Protein AF-X1FFZ0-F1 (afdb_monomer_lite)

Radius of gyration: 22.12 Å; chains: 1; bounding box: 53×35×66 Å

InterPro domains:
  IPR006070 Threonylcarbamoyl-AMP synthase-like domain [PF01300] (164-223)
  IPR011125 Zinc finger, HypF-type [PF07503] (52-85)
  IPR011125 Zinc finger, HypF-type [PF07503] (110-140)
  IPR017945 DHBP synthase RibB-like alpha/beta domain superfamily [SSF55821] (125-225)
  IPR051060 Carbamoyltransferase HypF-like [PTHR42959] (3-226)

Organism: NCBI:txid412755

pLDDT: mean 90.8, std 8.49, range [51.53, 98.06]

Sequence (227 aa):
MGEIEKTKPKIAFIESIKVIKAESDKIYSGLTIGKSEEGRGISLTLPPDIAICENCIRDMRNSDLRKYYNYPFIACAVCGPRFTTVKELPYDRERSTMVKFPFCKNAKPESCMAEYSDFQNRRFHAQTFACSVCGPNYQLYDKGKNSIKTDSIDEILKITTKRIKQGEVAAIKGIGGVHLVCLANDDKTVLKLRRRKGKRKYKPFALMVPNLEIIENYFNISERETE

Structure (mmCIF, N/CA/C/O backbone):
data_AF-X1FFZ0-F1
#
_entry.id   AF-X1FFZ0-F1
#
loop_
_atom_site.group_PDB
_atom_site.id
_atom_site.type_symbol
_atom_site.label_atom_id
_atom_site.label_alt_id
_atom_site.label_comp_id
_atom_site.label_asym_id
_atom_site.label_entity_id
_atom_site.label_seq_id
_atom_site.pdbx_PDB_ins_code
_atom_site.Cartn_x
_atom_site.Cartn_y
_atom_site.Cartn_z
_atom_site.occupancy
_atom_site.B_iso_or_equiv
_atom_site.auth_seq_id
_atom_site.auth_comp_id
_atom_site.auth_asym_id
_atom_site.auth_atom_id
_atom_site.pdbx_PDB_model_num
ATOM 1 N N . MET A 1 1 ? 1.449 -12.471 -32.767 1.00 56.47 1 MET A N 1
ATOM 2 C CA . MET A 1 1 ? 0.258 -11.957 -32.049 1.00 56.47 1 MET A CA 1
ATOM 3 C C . MET A 1 1 ? -0.093 -12.810 -30.840 1.00 56.47 1 MET A C 1
ATOM 5 O O . MET A 1 1 ? -0.142 -12.258 -29.752 1.00 56.47 1 MET A O 1
ATOM 9 N N . GLY A 1 2 ? -0.238 -14.134 -30.988 1.00 72.62 2 GLY A N 1
ATOM 10 C CA . GLY A 1 2 ? -0.713 -14.992 -29.893 1.00 72.62 2 GLY A CA 1
ATOM 11 C C . GLY A 1 2 ? 0.141 -15.028 -28.619 1.00 72.62 2 GLY A C 1
ATOM 12 O O . GLY A 1 2 ? -0.395 -15.338 -27.566 1.00 72.62 2 GLY A O 1
ATOM 13 N N . GLU A 1 3 ? 1.439 -14.716 -28.669 1.00 79.19 3 GLU A N 1
ATOM 14 C CA . GLU A 1 3 ? 2.281 -14.748 -27.465 1.00 79.19 3 GLU A CA 1
ATOM 15 C C . GLU A 1 3 ? 2.088 -13.516 -26.572 1.00 79.19 3 GLU A C 1
ATOM 17 O O . GLU A 1 3 ? 1.900 -13.684 -25.376 1.00 79.19 3 GLU A O 1
ATOM 22 N N . ILE A 1 4 ? 2.018 -12.301 -27.135 1.00 84.25 4 ILE A N 1
ATOM 23 C CA . ILE A 1 4 ? 1.808 -11.058 -26.364 1.00 84.25 4 ILE A CA 1
ATOM 24 C C . ILE A 1 4 ? 0.468 -11.100 -25.622 1.00 84.25 4 ILE A C 1
ATOM 26 O O . ILE A 1 4 ? 0.395 -10.737 -24.453 1.00 84.25 4 ILE A O 1
ATOM 30 N N . GLU A 1 5 ? -0.593 -11.583 -26.268 1.00 80.50 5 GLU A N 1
ATOM 31 C CA . GLU A 1 5 ? -1.903 -11.712 -25.621 1.00 80.50 5 GLU A CA 1
ATOM 32 C C . GLU A 1 5 ? -1.897 -12.733 -24.476 1.00 80.50 5 GLU A C 1
ATOM 34 O O . GLU A 1 5 ? -2.584 -12.529 -23.474 1.00 80.50 5 GLU A O 1
ATOM 39 N N . LYS A 1 6 ? -1.090 -13.796 -24.594 1.00 82.19 6 LYS A N 1
ATOM 40 C CA . LYS A 1 6 ? -0.953 -14.845 -23.573 1.00 82.19 6 LYS A CA 1
ATOM 41 C C . LYS A 1 6 ? -0.030 -14.448 -22.421 1.00 82.19 6 LYS A C 1
ATOM 43 O O . LYS A 1 6 ? -0.256 -14.888 -21.298 1.00 82.19 6 LYS A O 1
ATOM 48 N N . THR A 1 7 ? 1.007 -13.652 -22.685 1.00 85.81 7 THR A N 1
ATOM 49 C CA . THR A 1 7 ? 2.062 -13.325 -21.710 1.00 85.81 7 THR A CA 1
ATOM 50 C C . THR A 1 7 ? 1.960 -11.915 -21.138 1.00 85.81 7 THR A C 1
ATOM 52 O O . THR A 1 7 ? 2.718 -11.579 -20.224 1.00 85.81 7 THR A O 1
ATOM 55 N N . LYS A 1 8 ? 1.022 -11.082 -21.618 1.00 85.31 8 LYS A N 1
ATOM 56 C CA . LYS A 1 8 ? 0.819 -9.733 -21.076 1.00 85.31 8 LYS A CA 1
ATOM 57 C C . LYS A 1 8 ? 0.575 -9.768 -19.564 1.00 85.31 8 LYS A C 1
ATOM 59 O O . LYS A 1 8 ? -0.073 -10.691 -19.057 1.00 85.31 8 LYS A O 1
ATOM 64 N N . PRO A 1 9 ? 0.999 -8.725 -18.827 1.00 83.31 9 PRO A N 1
ATOM 65 C CA . PRO A 1 9 ? 0.593 -8.567 -17.440 1.00 83.31 9 PRO A CA 1
ATOM 66 C C . PRO A 1 9 ? -0.932 -8.653 -17.318 1.00 83.31 9 PRO A C 1
ATOM 68 O O . PRO A 1 9 ? -1.655 -8.069 -18.125 1.00 83.31 9 PRO A O 1
ATOM 71 N N . LYS A 1 10 ? -1.435 -9.334 -16.281 1.00 83.19 10 LYS A N 1
ATOM 72 C CA . LYS A 1 10 ? -2.888 -9.483 -16.055 1.00 83.19 10 LYS A CA 1
ATOM 73 C C . LYS A 1 10 ? -3.628 -8.142 -16.043 1.00 83.19 10 LYS A C 1
ATOM 75 O O . LYS A 1 10 ? -4.758 -8.055 -16.501 1.00 83.19 10 LYS A O 1
ATOM 80 N N . ILE A 1 11 ? -2.954 -7.103 -15.559 1.00 83.12 11 ILE A N 1
ATOM 81 C CA . ILE A 1 11 ? -3.482 -5.743 -15.422 1.00 83.12 11 ILE A CA 1
ATOM 82 C C . ILE A 1 11 ? -3.400 -4.915 -16.714 1.00 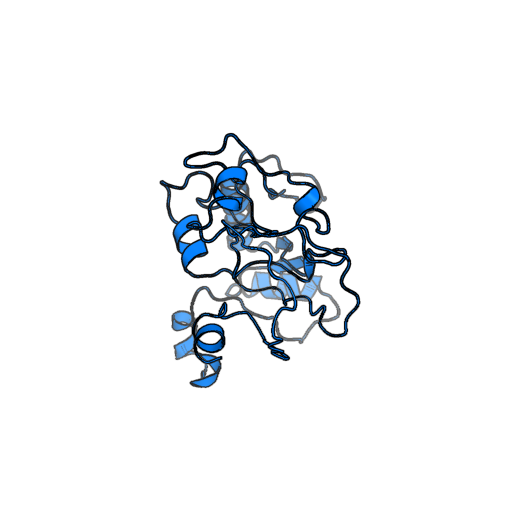83.12 11 ILE A C 1
ATOM 84 O O . ILE A 1 11 ? -3.869 -3.782 -16.738 1.00 83.12 11 ILE A O 1
ATOM 88 N N . ALA A 1 12 ? -2.762 -5.436 -17.766 1.00 84.69 12 ALA A N 1
ATOM 89 C CA . ALA A 1 12 ? -2.594 -4.723 -19.023 1.00 84.69 12 ALA A CA 1
ATOM 90 C C . ALA A 1 12 ? -3.850 -4.850 -19.890 1.00 84.69 12 ALA A C 1
ATOM 92 O O . ALA A 1 12 ? -4.330 -5.957 -20.164 1.00 84.69 12 ALA A O 1
ATOM 93 N N . PHE A 1 13 ? -4.327 -3.712 -20.382 1.00 83.81 13 PHE A N 1
ATOM 94 C CA . PHE A 1 13 ? -5.329 -3.625 -21.434 1.00 83.81 13 PHE A CA 1
ATOM 95 C C . PHE A 1 13 ? -4.638 -3.154 -22.714 1.00 83.81 13 PHE A C 1
ATOM 97 O O . PHE A 1 13 ? -3.994 -2.107 -22.715 1.00 83.81 13 PHE A O 1
ATOM 104 N N . ILE A 1 14 ? -4.716 -3.956 -23.774 1.00 84.50 14 ILE A N 1
ATOM 105 C CA . ILE A 1 14 ? -4.105 -3.634 -25.064 1.00 84.50 14 ILE A CA 1
ATOM 106 C C . ILE A 1 14 ? -5.213 -3.094 -25.962 1.00 84.50 14 ILE A C 1
ATOM 108 O O . ILE A 1 14 ? -6.097 -3.847 -26.355 1.00 84.50 14 ILE A O 1
ATOM 112 N N . GLU A 1 15 ? -5.166 -1.798 -26.268 1.00 83.69 15 GLU A N 1
ATOM 113 C CA . GLU A 1 15 ? -6.150 -1.150 -27.143 1.00 83.69 15 GLU A CA 1
ATOM 114 C C . GLU A 1 15 ? -5.908 -1.492 -28.620 1.00 83.69 15 GLU A C 1
ATOM 116 O O . GLU A 1 15 ? -6.839 -1.804 -29.357 1.00 83.69 15 GLU A O 1
ATOM 121 N N . SER A 1 16 ? -4.648 -1.462 -29.062 1.00 84.88 16 SER A N 1
ATOM 122 C CA . SER A 1 16 ? -4.274 -1.815 -30.432 1.00 84.88 16 SER A CA 1
ATOM 123 C C . SER A 1 16 ? -2.847 -2.358 -30.510 1.00 84.88 16 SER A C 1
ATOM 125 O O . SER A 1 16 ? -1.994 -2.047 -29.679 1.00 84.88 16 SER A O 1
ATOM 127 N N . ILE A 1 17 ? -2.584 -3.180 -31.529 1.00 85.75 17 ILE A N 1
ATOM 128 C CA . ILE A 1 17 ? -1.245 -3.668 -31.873 1.00 85.75 17 ILE A CA 1
ATOM 129 C C . ILE A 1 17 ? -1.004 -3.350 -33.345 1.00 85.75 17 ILE A C 1
ATOM 131 O O . ILE A 1 17 ? -1.738 -3.819 -34.213 1.00 85.75 17 ILE A O 1
ATOM 135 N N . LYS A 1 18 ? 0.050 -2.582 -33.632 1.00 86.94 18 LYS A N 1
ATOM 136 C CA . LYS A 1 18 ? 0.513 -2.316 -34.997 1.00 86.94 18 LYS A CA 1
ATOM 137 C C . LYS A 1 18 ? 1.900 -2.919 -35.182 1.00 86.94 18 LYS A C 1
ATOM 139 O O . LYS A 1 18 ? 2.834 -2.543 -34.482 1.00 86.94 18 LYS A O 1
ATOM 144 N N . VAL A 1 19 ? 2.035 -3.837 -36.135 1.00 88.81 19 VAL A N 1
ATOM 145 C CA . VAL A 1 19 ? 3.324 -4.429 -36.515 1.00 88.81 19 VAL A CA 1
ATOM 146 C C . VAL A 1 19 ? 3.777 -3.780 -37.816 1.00 88.81 19 VAL A C 1
ATOM 148 O O . VAL A 1 19 ? 3.054 -3.817 -38.809 1.00 88.81 19 VAL A O 1
ATOM 151 N N . ILE A 1 20 ? 4.959 -3.168 -37.802 1.00 89.31 20 ILE A N 1
ATOM 152 C CA . ILE A 1 20 ? 5.585 -2.561 -38.980 1.00 89.31 20 ILE A CA 1
ATOM 153 C C . ILE A 1 20 ? 6.914 -3.253 -39.259 1.00 89.31 20 ILE A C 1
ATOM 155 O O . ILE A 1 20 ? 7.627 -3.642 -38.333 1.00 89.31 20 ILE A O 1
ATOM 159 N N . LYS A 1 21 ? 7.253 -3.411 -40.539 1.00 88.75 21 LYS A N 1
ATOM 160 C CA . LYS A 1 21 ? 8.583 -3.871 -40.935 1.00 88.75 21 LYS A CA 1
ATOM 161 C C . LYS A 1 21 ? 9.561 -2.719 -40.706 1.00 88.75 21 LYS A C 1
ATOM 163 O O . LYS A 1 21 ? 9.323 -1.620 -41.195 1.00 88.75 21 LYS A O 1
ATOM 168 N N . ALA A 1 22 ? 10.619 -2.959 -39.940 1.00 86.38 22 ALA A N 1
ATOM 169 C CA . ALA A 1 22 ? 11.643 -1.948 -39.714 1.00 86.38 22 ALA A CA 1
ATOM 170 C C . ALA A 1 22 ? 12.434 -1.700 -41.009 1.00 86.38 22 ALA A C 1
ATOM 172 O O . ALA A 1 22 ? 12.904 -2.647 -41.638 1.00 86.38 22 ALA A O 1
ATOM 173 N N . GLU A 1 23 ? 12.596 -0.433 -41.387 1.00 84.69 23 GLU A N 1
ATOM 174 C CA . GLU A 1 23 ? 13.460 0.008 -42.490 1.00 84.69 23 GLU A CA 1
ATOM 175 C C . GLU A 1 23 ? 14.847 0.358 -41.936 1.00 84.69 23 GLU A C 1
ATOM 177 O O . GLU A 1 23 ? 15.257 1.516 -41.884 1.00 84.69 23 GLU A O 1
ATOM 182 N N . SER A 1 24 ? 15.551 -0.637 -41.396 1.00 83.62 24 SER A N 1
ATOM 183 C CA . SER A 1 24 ? 16.898 -0.428 -40.872 1.00 83.62 24 SER A CA 1
ATOM 184 C C . SER A 1 24 ? 17.746 -1.681 -41.003 1.00 83.62 24 SER A C 1
ATOM 186 O O . SER A 1 24 ? 17.344 -2.747 -40.548 1.00 83.62 24 SER A O 1
ATOM 188 N N . ASP A 1 25 ? 18.956 -1.512 -41.533 1.00 84.62 25 ASP A N 1
ATOM 189 C CA . ASP A 1 25 ? 19.988 -2.555 -41.582 1.00 84.62 25 ASP A CA 1
ATOM 190 C C . ASP A 1 25 ? 20.825 -2.612 -40.289 1.00 84.62 25 ASP A C 1
ATOM 192 O O . ASP A 1 25 ? 21.858 -3.280 -40.223 1.00 84.62 25 ASP A O 1
ATOM 196 N N . LYS A 1 26 ? 20.415 -1.884 -39.237 1.00 88.62 26 LYS A N 1
ATOM 197 C CA . LYS A 1 26 ? 21.107 -1.916 -37.946 1.00 88.62 26 LYS A CA 1
ATOM 198 C C . LYS A 1 26 ? 20.950 -3.285 -37.293 1.00 88.62 26 LYS A C 1
ATOM 200 O O . LYS A 1 26 ? 19.847 -3.715 -36.965 1.00 88.62 26 LYS A O 1
ATOM 205 N N . ILE A 1 27 ? 22.086 -3.915 -37.012 1.00 88.69 27 ILE A N 1
ATOM 206 C CA . ILE A 1 27 ? 22.159 -5.125 -36.196 1.00 88.69 27 ILE A CA 1
ATOM 207 C C . ILE A 1 27 ? 22.332 -4.703 -34.737 1.00 88.69 27 ILE A C 1
ATOM 209 O O . ILE A 1 27 ? 23.322 -4.066 -34.373 1.00 88.69 27 ILE A O 1
ATOM 213 N N . TYR A 1 28 ? 21.362 -5.058 -33.899 1.00 88.88 28 TYR A N 1
ATOM 214 C CA . TYR A 1 28 ? 21.417 -4.826 -32.458 1.00 88.88 28 TYR A CA 1
ATOM 215 C C . TYR A 1 28 ? 21.983 -6.061 -31.758 1.00 88.88 28 TYR A C 1
ATOM 217 O O . TYR A 1 28 ? 21.530 -7.177 -31.996 1.00 88.88 28 TYR A O 1
ATOM 225 N N . SER A 1 29 ? 22.961 -5.861 -30.875 1.00 91.44 29 SER A N 1
ATOM 226 C CA . SER A 1 29 ? 23.598 -6.933 -30.098 1.00 91.44 29 SER A CA 1
ATOM 227 C C . SER A 1 29 ? 22.961 -7.164 -28.723 1.00 91.44 29 SER A C 1
ATOM 229 O O . SER A 1 29 ? 23.375 -8.069 -28.002 1.00 91.44 29 SER A O 1
ATOM 231 N N . GLY A 1 30 ? 21.959 -6.365 -28.341 1.00 88.88 30 GLY A N 1
ATOM 232 C CA . GLY A 1 30 ? 21.303 -6.465 -27.040 1.00 88.88 30 GLY A CA 1
ATOM 233 C C . GLY A 1 30 ? 19.969 -5.727 -26.969 1.00 88.88 30 GLY A C 1
ATOM 234 O O . GLY A 1 30 ? 19.617 -4.954 -27.861 1.00 88.88 30 GLY A O 1
ATOM 235 N N . LEU A 1 31 ? 19.240 -5.977 -25.881 1.00 87.94 31 LEU A N 1
ATOM 236 C CA . LEU A 1 31 ? 17.951 -5.367 -25.568 1.00 87.94 31 LEU A CA 1
ATOM 237 C C . LEU A 1 31 ? 18.090 -4.496 -24.317 1.00 87.94 31 LEU A C 1
ATOM 239 O O . LEU A 1 31 ? 18.592 -4.954 -23.292 1.00 87.94 31 LEU A O 1
ATOM 243 N N . THR A 1 32 ? 17.615 -3.256 -24.387 1.00 86.56 32 THR A N 1
ATOM 244 C CA . THR A 1 32 ? 17.566 -2.339 -23.245 1.00 86.56 32 THR A CA 1
ATOM 245 C C . THR A 1 32 ? 16.205 -1.664 -23.166 1.00 86.56 32 THR A C 1
ATOM 247 O O . THR A 1 32 ? 15.536 -1.449 -24.177 1.00 86.56 32 THR A O 1
ATOM 250 N N . ILE A 1 33 ? 15.784 -1.328 -21.946 1.00 84.38 33 ILE A N 1
ATOM 251 C CA . ILE A 1 33 ? 14.605 -0.489 -21.733 1.00 84.38 33 ILE A CA 1
ATOM 252 C C . ILE A 1 33 ? 15.046 0.965 -21.901 1.00 84.38 33 ILE A C 1
ATOM 254 O O . ILE A 1 33 ? 15.883 1.461 -21.146 1.00 84.38 33 ILE A O 1
ATOM 258 N N . GLY A 1 34 ? 14.515 1.624 -22.932 1.00 82.25 34 GLY A N 1
ATOM 259 C CA . GLY A 1 34 ? 14.783 3.031 -23.219 1.00 82.25 34 GLY A CA 1
ATOM 260 C C . GLY A 1 34 ? 14.188 3.973 -22.171 1.00 82.25 34 GLY A C 1
ATOM 261 O O . GLY A 1 34 ? 13.328 3.589 -21.377 1.00 82.25 34 GLY A O 1
ATOM 262 N N . LYS A 1 35 ? 14.641 5.231 -22.177 1.00 82.19 35 LYS A N 1
ATOM 263 C CA . LYS A 1 35 ? 14.004 6.282 -21.376 1.00 82.19 35 LYS A CA 1
ATOM 264 C C . LYS A 1 35 ? 12.609 6.564 -21.918 1.00 82.19 35 LYS A C 1
ATOM 266 O O . LYS A 1 35 ? 12.399 6.550 -23.127 1.00 82.19 35 LYS A O 1
ATOM 271 N N . SER A 1 36 ? 11.684 6.857 -21.014 1.00 81.06 36 SER A N 1
ATOM 272 C CA . SER A 1 36 ? 10.357 7.330 -21.383 1.00 81.06 36 SER A CA 1
ATOM 273 C C . SER A 1 36 ? 10.477 8.641 -22.165 1.00 81.06 36 SER A C 1
ATOM 275 O O . SER A 1 36 ? 11.081 9.600 -21.684 1.00 81.06 36 SER A O 1
ATOM 277 N N . GLU A 1 37 ? 9.901 8.686 -23.361 1.00 76.19 37 GLU A N 1
ATOM 278 C CA . GLU A 1 37 ? 9.769 9.908 -24.155 1.00 76.19 37 GLU A CA 1
ATOM 279 C C . GLU A 1 37 ? 8.402 10.551 -23.891 1.00 76.19 37 GLU A C 1
ATOM 281 O O . GLU A 1 37 ? 7.451 9.878 -23.476 1.00 76.19 37 GLU A O 1
ATOM 286 N N . GLU A 1 38 ? 8.282 11.861 -24.116 1.00 65.69 38 GLU A N 1
ATOM 287 C CA . GLU A 1 38 ? 6.984 12.538 -24.091 1.00 65.69 38 GLU A CA 1
ATOM 288 C C . GLU A 1 38 ? 6.122 12.019 -25.248 1.00 65.69 38 GLU A C 1
ATOM 290 O O . GLU A 1 38 ? 6.173 12.506 -26.377 1.00 65.69 38 GLU A O 1
ATOM 295 N N . GLY A 1 39 ? 5.341 10.978 -24.972 1.00 57.28 39 GLY A N 1
ATOM 296 C CA . GLY A 1 39 ? 4.416 10.419 -25.943 1.00 57.28 39 GLY A CA 1
ATOM 297 C C . GLY A 1 39 ? 3.338 11.438 -26.309 1.00 57.28 39 GLY A C 1
ATOM 298 O O . GLY A 1 39 ? 2.625 11.939 -25.443 1.00 57.28 39 GLY A O 1
ATOM 299 N N . ARG A 1 40 ? 3.168 11.707 -27.607 1.00 52.47 40 ARG A N 1
ATOM 300 C CA . ARG A 1 40 ? 1.954 12.329 -28.155 1.00 52.47 40 ARG A CA 1
ATOM 301 C C . ARG A 1 40 ? 1.086 11.215 -28.735 1.00 52.47 40 ARG A C 1
ATOM 303 O O . ARG A 1 40 ? 1.469 10.596 -29.722 1.00 52.47 40 ARG A O 1
ATOM 310 N N . GLY A 1 41 ? -0.062 10.930 -28.120 1.00 53.34 41 GLY A N 1
ATOM 311 C CA . GLY A 1 41 ? -0.964 9.879 -28.595 1.00 53.34 41 GLY A CA 1
ATOM 312 C C . GLY A 1 41 ? -2.206 9.677 -27.726 1.00 53.34 41 GLY A C 1
ATOM 313 O O . GLY A 1 41 ? -2.254 10.111 -26.580 1.00 53.34 41 GLY A O 1
ATOM 314 N N . ILE A 1 42 ? -3.204 9.000 -28.299 1.00 51.53 42 ILE A N 1
ATOM 315 C CA . ILE A 1 42 ? -4.552 8.769 -27.740 1.00 51.53 42 ILE A CA 1
ATOM 316 C C . ILE A 1 42 ? -4.529 7.780 -26.545 1.00 51.53 42 ILE A C 1
ATOM 318 O O . ILE A 1 42 ? -5.442 7.772 -25.729 1.00 51.53 42 ILE A O 1
ATOM 322 N N . SER A 1 43 ? -3.444 7.012 -26.377 1.00 52.88 43 SER A N 1
ATOM 323 C CA . SER A 1 43 ? -3.344 5.867 -25.454 1.00 52.88 43 SER A CA 1
ATOM 324 C C . SER A 1 43 ? -2.396 6.108 -24.262 1.00 52.88 43 SER A C 1
ATOM 326 O O . SER A 1 43 ? -1.557 5.268 -23.928 1.00 52.88 43 SER A O 1
ATOM 328 N N . LEU A 1 44 ? -2.510 7.252 -23.586 1.00 61.06 44 LEU A N 1
ATOM 329 C CA . LEU A 1 44 ? -1.873 7.473 -22.279 1.00 61.06 44 LEU A CA 1
ATOM 330 C C . LEU A 1 44 ? -2.859 7.158 -21.141 1.00 61.06 44 LEU A C 1
ATOM 332 O O . LEU A 1 44 ? -3.182 8.005 -20.308 1.00 61.06 44 LEU A O 1
ATOM 336 N N . THR A 1 45 ? -3.389 5.935 -21.115 1.00 68.44 45 THR A N 1
ATOM 337 C CA . THR A 1 45 ? -4.300 5.518 -20.045 1.00 68.44 45 THR A CA 1
ATOM 338 C C . THR A 1 45 ? -3.504 5.225 -18.780 1.00 68.44 45 THR A C 1
ATOM 340 O O . THR A 1 45 ? -2.693 4.300 -18.728 1.00 68.44 45 THR A O 1
ATOM 343 N N . LEU A 1 46 ? -3.747 6.014 -17.736 1.00 76.12 46 LEU A N 1
ATOM 344 C CA . LEU A 1 46 ? -3.219 5.728 -16.409 1.00 76.12 46 LEU A CA 1
ATOM 345 C C . LEU A 1 46 ? -3.912 4.486 -15.839 1.00 76.12 46 LEU A C 1
ATOM 347 O O . LEU A 1 46 ? -5.144 4.465 -15.782 1.00 76.12 46 LEU A O 1
ATOM 351 N N . PRO A 1 47 ? -3.161 3.466 -15.387 1.00 79.25 47 PRO A N 1
ATOM 352 C CA . PRO A 1 47 ? -3.778 2.310 -14.765 1.00 79.25 47 PRO A CA 1
ATOM 353 C C . PRO A 1 47 ? -4.492 2.722 -13.467 1.00 79.25 47 PRO A C 1
ATOM 355 O O . PRO A 1 47 ? -4.017 3.623 -12.759 1.00 79.25 47 PRO A O 1
ATOM 358 N N . PRO A 1 48 ? -5.615 2.064 -13.127 1.00 90.06 48 PRO A N 1
ATOM 359 C CA . PRO A 1 48 ? -6.297 2.295 -11.860 1.00 90.06 48 PRO A CA 1
ATOM 360 C C . PRO A 1 48 ? -5.409 1.873 -10.683 1.00 90.06 48 PRO A C 1
ATOM 362 O O . PRO A 1 48 ? -4.412 1.169 -10.850 1.00 90.06 48 PRO A O 1
ATOM 365 N N . ASP A 1 49 ? -5.777 2.285 -9.471 1.00 93.94 49 ASP A N 1
ATOM 366 C CA . ASP A 1 49 ? -5.167 1.725 -8.265 1.00 93.94 49 ASP A CA 1
ATOM 367 C C . ASP A 1 49 ? -5.572 0.256 -8.107 1.00 93.94 49 ASP A C 1
ATOM 369 O O . ASP A 1 49 ? -6.741 -0.093 -8.270 1.00 93.94 49 ASP A O 1
ATOM 373 N N . ILE A 1 50 ? -4.610 -0.604 -7.770 1.00 93.88 50 ILE A N 1
ATOM 374 C CA . ILE A 1 50 ? -4.816 -2.056 -7.719 1.00 93.88 50 ILE A CA 1
ATOM 375 C C . ILE A 1 50 ? -4.542 -2.556 -6.304 1.00 93.88 50 ILE A C 1
ATOM 377 O O . ILE A 1 50 ? -3.538 -2.187 -5.687 1.00 93.88 50 ILE A O 1
ATOM 381 N N . ALA A 1 51 ? -5.425 -3.417 -5.794 1.00 94.50 51 ALA A N 1
ATOM 382 C CA . ALA A 1 51 ? -5.243 -4.076 -4.505 1.00 94.50 51 ALA A CA 1
ATOM 383 C C . ALA A 1 51 ? -3.926 -4.870 -4.454 1.00 94.50 51 ALA A C 1
ATOM 385 O O . ALA A 1 51 ? -3.374 -5.263 -5.481 1.00 94.50 51 ALA A O 1
ATOM 386 N N . ILE A 1 52 ? -3.404 -5.085 -3.246 1.00 96.12 52 ILE A N 1
ATOM 387 C CA . ILE A 1 52 ? -2.179 -5.861 -3.023 1.00 96.12 52 ILE A CA 1
ATOM 388 C C . ILE A 1 52 ? 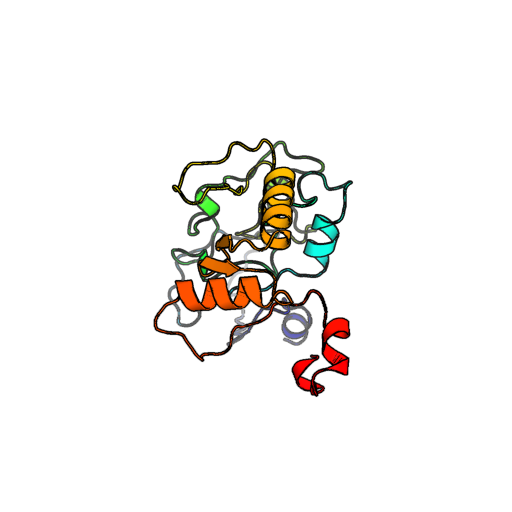-2.323 -7.282 -3.594 1.00 96.12 52 ILE A C 1
ATOM 390 O O . ILE A 1 52 ? -3.348 -7.927 -3.407 1.00 96.12 52 ILE A O 1
ATOM 394 N N . CYS A 1 53 ? -1.297 -7.775 -4.294 1.00 96.00 53 CYS A N 1
ATOM 395 C CA . CYS A 1 53 ? -1.298 -9.142 -4.813 1.00 96.00 53 CYS A CA 1
ATOM 396 C C . CYS A 1 53 ? -0.794 -10.150 -3.770 1.00 96.00 53 CYS A C 1
ATOM 398 O O . CYS A 1 53 ? -0.018 -9.802 -2.876 1.00 96.00 53 CYS A O 1
ATOM 400 N N . GLU A 1 54 ? -1.139 -11.425 -3.953 1.00 95.88 54 GLU A N 1
ATOM 401 C CA . GLU A 1 54 ? -0.736 -12.518 -3.055 1.00 95.88 54 GLU A CA 1
ATOM 402 C C . GLU A 1 54 ? 0.775 -12.608 -2.820 1.00 95.88 54 GLU A C 1
ATOM 404 O O . GLU A 1 54 ? 1.230 -12.855 -1.706 1.00 95.88 54 GLU A O 1
ATOM 409 N N . ASN A 1 55 ? 1.588 -12.343 -3.844 1.00 97.19 55 ASN A N 1
ATOM 410 C CA . ASN A 1 55 ? 3.044 -12.359 -3.693 1.00 97.19 55 ASN A CA 1
ATOM 411 C C . ASN A 1 55 ? 3.539 -11.254 -2.748 1.00 97.19 55 ASN A C 1
ATOM 413 O O . ASN A 1 55 ? 4.432 -11.494 -1.940 1.00 97.19 55 ASN A O 1
ATOM 417 N N . CYS A 1 56 ? 2.944 -10.061 -2.803 1.00 97.62 56 CYS A N 1
ATOM 418 C CA . CYS A 1 56 ? 3.267 -8.999 -1.856 1.00 97.62 56 CYS A CA 1
ATOM 419 C C . CYS A 1 56 ? 2.725 -9.302 -0.452 1.00 97.62 56 CYS A C 1
ATOM 421 O O . CYS A 1 56 ? 3.401 -8.991 0.523 1.00 97.62 56 CYS A O 1
ATOM 423 N N . ILE A 1 57 ? 1.564 -9.953 -0.320 1.00 97.19 57 ILE A N 1
ATOM 424 C CA . ILE A 1 57 ? 1.079 -10.419 0.990 1.00 97.19 57 ILE A CA 1
ATOM 425 C C . ILE A 1 57 ? 2.068 -11.424 1.600 1.00 97.19 57 ILE A C 1
ATOM 427 O O . ILE A 1 57 ? 2.415 -11.297 2.775 1.00 97.19 57 ILE A O 1
ATOM 431 N N . ARG A 1 58 ? 2.563 -12.388 0.810 1.00 97.88 58 ARG A N 1
ATOM 432 C CA . ARG A 1 58 ? 3.577 -13.363 1.249 1.00 97.88 58 ARG A CA 1
ATOM 433 C C . ARG A 1 58 ? 4.851 -12.677 1.726 1.00 97.88 58 ARG A C 1
ATOM 435 O O . ARG A 1 58 ? 5.325 -12.992 2.810 1.00 97.88 58 ARG A O 1
ATOM 442 N N . ASP A 1 59 ? 5.360 -11.703 0.974 1.00 97.00 59 ASP A N 1
ATOM 443 C CA . ASP A 1 59 ? 6.541 -10.942 1.392 1.00 97.00 59 ASP A CA 1
ATOM 444 C C . ASP A 1 59 ? 6.320 -10.185 2.697 1.00 97.00 59 ASP A C 1
ATOM 446 O O . ASP A 1 59 ? 7.178 -10.185 3.573 1.00 97.00 59 ASP A O 1
ATOM 450 N N . MET A 1 60 ? 5.160 -9.538 2.825 1.00 96.25 60 MET A N 1
ATOM 451 C CA . MET A 1 60 ? 4.802 -8.770 4.012 1.00 96.25 60 MET A CA 1
ATOM 452 C C . MET A 1 60 ? 4.700 -9.659 5.254 1.00 96.25 60 MET A C 1
ATOM 454 O O . MET A 1 60 ? 4.924 -9.185 6.363 1.00 96.25 60 MET A O 1
ATOM 458 N N . ARG A 1 61 ? 4.393 -10.948 5.078 1.00 96.31 61 ARG A N 1
ATOM 459 C CA . ARG A 1 61 ? 4.316 -11.949 6.150 1.00 96.31 61 ARG A CA 1
ATOM 460 C C . ARG A 1 61 ? 5.614 -12.738 6.353 1.00 96.31 61 ARG A C 1
ATOM 462 O O . ARG A 1 61 ? 5.676 -13.535 7.281 1.00 96.31 61 ARG A O 1
ATOM 469 N N . ASN A 1 62 ? 6.639 -12.526 5.528 1.00 96.50 62 ASN A N 1
ATOM 470 C CA . ASN A 1 62 ? 7.902 -13.250 5.624 1.00 96.50 62 ASN A CA 1
ATOM 471 C C . ASN A 1 62 ? 8.924 -12.474 6.471 1.00 96.50 62 ASN A C 1
ATOM 473 O O . ASN A 1 62 ? 9.447 -11.447 6.035 1.00 96.50 62 ASN A O 1
ATOM 477 N N . SER A 1 63 ? 9.238 -12.984 7.665 1.00 94.81 63 SER A N 1
ATOM 478 C CA . SER A 1 63 ? 10.205 -12.377 8.590 1.00 94.81 63 SER A CA 1
ATOM 479 C C . SER A 1 63 ? 11.635 -12.322 8.050 1.00 94.81 63 SER A C 1
ATOM 481 O O . SER A 1 63 ? 12.391 -11.428 8.436 1.00 94.81 63 SER A O 1
ATOM 483 N N . ASP A 1 64 ? 11.997 -13.217 7.128 1.00 94.88 64 ASP A N 1
ATOM 484 C CA . ASP A 1 64 ? 13.330 -13.248 6.515 1.00 94.88 64 ASP A CA 1
ATOM 485 C C . ASP A 1 64 ? 13.523 -12.063 5.556 1.00 94.88 64 ASP A C 1
ATOM 487 O O . ASP A 1 64 ? 14.626 -11.540 5.379 1.00 94.88 64 ASP A O 1
ATOM 491 N N . LEU A 1 65 ? 12.424 -11.549 4.996 1.00 95.06 65 LEU A N 1
ATOM 492 C CA . LEU A 1 65 ? 12.401 -10.335 4.186 1.00 95.06 65 LEU A CA 1
ATOM 493 C C . LEU A 1 65 ? 12.210 -9.099 5.070 1.00 95.06 65 LEU A C 1
ATOM 495 O O . LEU A 1 65 ? 11.254 -8.343 4.911 1.00 95.06 65 LEU A O 1
ATOM 499 N N . ARG A 1 66 ? 13.153 -8.849 5.986 1.00 93.06 66 ARG A N 1
ATOM 500 C CA . ARG A 1 66 ? 13.063 -7.805 7.029 1.00 93.06 66 ARG A CA 1
ATOM 501 C C . ARG A 1 66 ? 12.604 -6.423 6.538 1.00 93.06 66 ARG A C 1
ATOM 503 O O . ARG A 1 66 ? 11.887 -5.730 7.255 1.00 93.06 66 ARG A O 1
ATOM 510 N N . LYS A 1 67 ? 13.011 -5.993 5.337 1.00 95.12 67 LYS A N 1
ATOM 511 C CA . LYS A 1 67 ? 12.612 -4.685 4.776 1.00 95.12 67 LYS A CA 1
ATOM 512 C C . LYS A 1 67 ? 11.147 -4.623 4.303 1.00 95.12 67 LYS A C 1
ATOM 514 O O . LYS A 1 67 ? 10.608 -3.530 4.135 1.00 95.12 67 LYS A O 1
ATOM 519 N N . TYR A 1 68 ? 10.531 -5.777 4.054 1.00 96.44 68 TYR A N 1
ATOM 520 C CA . TYR A 1 68 ? 9.144 -5.932 3.606 1.00 96.44 68 TYR A CA 1
ATOM 521 C C . TYR A 1 68 ? 8.220 -6.478 4.694 1.00 96.44 68 TYR A C 1
ATOM 523 O O . TYR A 1 68 ? 7.021 -6.215 4.636 1.00 96.44 68 TYR A O 1
ATOM 531 N N . TYR A 1 69 ? 8.762 -7.175 5.692 1.00 95.25 69 TYR A N 1
ATOM 532 C CA . TYR A 1 69 ? 7.998 -7.722 6.805 1.00 95.25 69 TYR A CA 1
ATOM 533 C C . TYR A 1 69 ? 7.182 -6.636 7.523 1.00 95.25 69 TYR A C 1
ATOM 535 O O . TYR A 1 69 ? 7.730 -5.622 7.963 1.00 95.25 69 TYR A O 1
ATOM 543 N N . ASN A 1 70 ? 5.863 -6.833 7.602 1.00 93.56 70 ASN A N 1
ATOM 544 C CA . ASN A 1 70 ? 4.870 -5.884 8.116 1.00 93.56 70 ASN A CA 1
ATOM 545 C C . ASN A 1 70 ? 4.942 -4.472 7.499 1.00 93.56 70 ASN A C 1
ATOM 547 O O . ASN A 1 70 ? 4.477 -3.504 8.106 1.00 93.56 70 ASN A O 1
ATOM 551 N N . TYR A 1 71 ? 5.508 -4.329 6.295 1.00 95.56 71 TYR A N 1
ATOM 552 C CA . TYR A 1 71 ? 5.612 -3.040 5.622 1.00 95.56 71 TYR A CA 1
ATOM 553 C C . TYR A 1 71 ? 4.311 -2.696 4.866 1.00 95.56 71 TYR A C 1
ATOM 555 O O . TYR A 1 71 ? 3.990 -3.342 3.869 1.00 95.56 71 TYR A O 1
ATOM 563 N N . PRO A 1 72 ? 3.568 -1.651 5.278 1.00 94.81 72 PRO A N 1
ATOM 564 C CA . PRO A 1 72 ? 2.195 -1.413 4.825 1.00 94.81 72 PRO A CA 1
ATOM 565 C C . PRO A 1 72 ? 2.095 -0.792 3.427 1.00 94.81 72 PRO A C 1
ATOM 567 O O . PRO A 1 72 ? 1.020 -0.780 2.836 1.00 94.81 72 PRO A O 1
ATOM 570 N N . PHE A 1 73 ? 3.201 -0.279 2.884 1.00 96.00 73 PHE A N 1
ATOM 571 C CA . PHE A 1 73 ? 3.253 0.324 1.547 1.00 96.00 73 PHE A CA 1
ATOM 572 C C . PHE A 1 73 ? 3.933 -0.597 0.526 1.00 96.00 73 PHE A C 1
ATOM 574 O O . PHE A 1 73 ? 4.513 -0.136 -0.459 1.00 96.00 73 PHE A O 1
ATOM 581 N N . ILE A 1 74 ? 3.920 -1.907 0.781 1.00 96.56 74 ILE A N 1
ATOM 582 C CA . ILE A 1 74 ? 4.482 -2.885 -0.141 1.00 96.56 74 ILE A CA 1
ATOM 583 C C . ILE A 1 74 ? 3.696 -2.909 -1.460 1.00 96.56 74 ILE A C 1
ATOM 585 O O . ILE A 1 74 ? 2.467 -2.892 -1.488 1.00 96.56 74 ILE A O 1
ATOM 589 N N . ALA A 1 75 ? 4.426 -2.959 -2.570 1.00 96.75 75 ALA A N 1
ATOM 590 C CA . ALA A 1 75 ? 3.869 -3.075 -3.911 1.00 96.75 75 ALA A CA 1
ATOM 591 C C . ALA A 1 75 ? 4.863 -3.783 -4.846 1.00 96.75 75 ALA A C 1
ATOM 593 O O . ALA A 1 75 ? 6.024 -4.024 -4.488 1.00 96.75 75 ALA A O 1
ATOM 594 N N . CYS A 1 76 ? 4.403 -4.105 -6.053 1.00 95.94 76 CYS A N 1
ATOM 595 C CA . CYS A 1 76 ? 5.218 -4.610 -7.159 1.00 95.94 76 CYS A CA 1
ATOM 596 C C . CYS A 1 76 ? 4.698 -4.057 -8.497 1.00 95.94 76 CYS A C 1
ATOM 598 O O . CYS A 1 76 ? 3.787 -3.224 -8.518 1.00 95.94 76 CYS A O 1
ATOM 600 N N . ALA A 1 77 ? 5.250 -4.522 -9.622 1.00 92.81 77 ALA A N 1
ATOM 601 C CA . ALA A 1 77 ? 4.866 -4.039 -10.949 1.00 92.81 77 ALA A CA 1
AT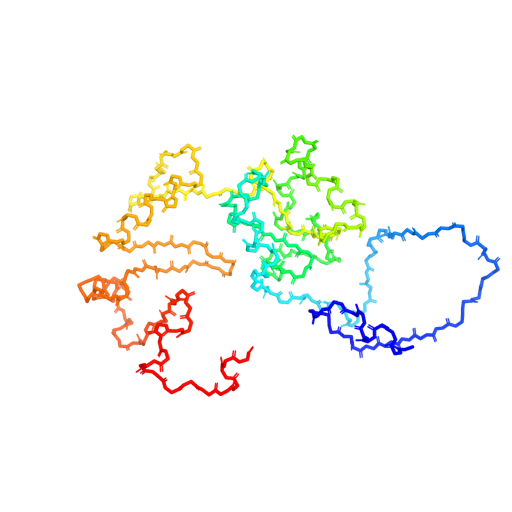OM 602 C C . ALA A 1 77 ? 3.366 -4.229 -11.263 1.00 92.81 77 ALA A C 1
ATOM 604 O O . ALA A 1 77 ? 2.783 -3.406 -11.968 1.00 92.81 77 ALA A O 1
ATOM 605 N N . VAL A 1 78 ? 2.713 -5.241 -10.674 1.00 93.19 78 VAL A N 1
ATOM 606 C CA . VAL A 1 78 ? 1.312 -5.602 -10.970 1.00 93.19 78 VAL A CA 1
ATOM 607 C C . VAL A 1 78 ? 0.286 -5.174 -9.914 1.00 93.19 78 VAL A C 1
ATOM 609 O O . VAL A 1 78 ? -0.895 -5.448 -10.085 1.00 93.19 78 VAL A O 1
ATOM 612 N N . CYS A 1 79 ? 0.697 -4.537 -8.812 1.00 95.12 79 CYS A N 1
ATOM 613 C CA . CYS A 1 79 ? -0.221 -4.142 -7.738 1.00 95.12 79 CYS A CA 1
ATOM 614 C C . CYS A 1 79 ? 0.158 -2.809 -7.083 1.00 95.12 79 CYS A C 1
ATOM 616 O O . CYS A 1 79 ? 1.248 -2.274 -7.306 1.00 95.12 79 CYS A O 1
ATOM 618 N N . GLY A 1 80 ? -0.709 -2.305 -6.209 1.00 94.81 80 GLY A N 1
ATOM 619 C CA . GLY A 1 80 ? -0.495 -1.075 -5.456 1.00 94.81 80 GLY A CA 1
ATOM 620 C C . GLY A 1 80 ? -1.044 0.164 -6.165 1.00 94.81 80 GLY A C 1
ATOM 621 O O . GLY A 1 80 ? -1.654 0.068 -7.235 1.00 94.81 80 GLY A O 1
ATOM 622 N N . PRO A 1 81 ? -0.830 1.347 -5.574 1.00 94.94 81 PRO A N 1
ATOM 623 C CA . PRO A 1 81 ? -1.379 2.582 -6.103 1.00 94.94 81 PRO A CA 1
ATOM 624 C C . PRO A 1 81 ? -0.725 2.954 -7.438 1.00 94.94 81 PRO A C 1
ATOM 626 O O . PRO A 1 81 ? 0.445 2.637 -7.693 1.00 94.94 81 PRO A O 1
ATOM 629 N N . ARG A 1 82 ? -1.512 3.600 -8.292 1.00 92.38 82 ARG A N 1
ATOM 630 C CA . ARG A 1 82 ? -1.152 4.087 -9.623 1.00 92.38 82 ARG A CA 1
ATOM 631 C C . ARG A 1 82 ? -1.760 5.470 -9.784 1.00 92.38 82 ARG A C 1
ATOM 633 O O . ARG A 1 82 ? -1.121 6.432 -9.361 1.00 92.38 82 ARG A O 1
ATOM 640 N N . PHE A 1 83 ? -2.991 5.564 -10.287 1.00 92.25 83 PHE A N 1
ATOM 641 C CA . PHE A 1 83 ? -3.715 6.812 -10.529 1.00 92.25 83 PHE A CA 1
ATOM 642 C C . PHE A 1 83 ? -3.588 7.830 -9.385 1.00 92.25 83 PHE A C 1
ATOM 644 O O . PHE A 1 83 ? -3.233 8.979 -9.621 1.00 92.25 83 PHE A O 1
ATOM 651 N N . THR A 1 84 ? -3.767 7.408 -8.131 1.00 94.38 84 THR A N 1
ATOM 652 C CA . THR A 1 84 ? -3.682 8.309 -6.958 1.00 94.38 84 THR A CA 1
ATOM 653 C C . THR A 1 84 ? -2.276 8.819 -6.627 1.00 94.38 84 THR A C 1
ATOM 655 O O . THR A 1 84 ? -2.120 9.731 -5.813 1.00 94.38 84 THR A O 1
ATOM 658 N N . THR A 1 85 ? -1.239 8.236 -7.225 1.00 93.94 85 THR A N 1
ATOM 659 C CA . THR A 1 85 ? 0.169 8.593 -6.986 1.00 93.94 85 THR A CA 1
ATOM 660 C C . THR A 1 85 ? 0.831 9.296 -8.157 1.00 93.94 85 THR A C 1
ATOM 662 O O . THR A 1 85 ? 1.854 9.948 -7.948 1.00 93.94 85 THR A O 1
ATOM 665 N N . VAL A 1 86 ? 0.285 9.190 -9.365 1.00 92.81 86 VAL A N 1
ATOM 666 C CA . VAL A 1 86 ? 0.850 9.850 -10.544 1.00 92.81 86 VAL A CA 1
ATOM 667 C C . VAL A 1 86 ? 0.493 11.332 -10.533 1.00 92.81 86 VAL A C 1
ATOM 669 O O . VAL A 1 86 ? -0.623 11.708 -10.188 1.00 92.81 86 VAL A O 1
ATOM 672 N N . LYS A 1 87 ? 1.461 12.180 -10.884 1.00 91.75 87 LYS A N 1
ATOM 673 C CA . LYS A 1 87 ? 1.262 13.626 -11.047 1.00 91.75 87 LYS A CA 1
ATOM 674 C C . LYS A 1 87 ? 1.208 14.023 -12.514 1.00 91.75 87 LYS A C 1
ATOM 676 O O . LYS A 1 87 ? 0.448 14.914 -12.867 1.00 91.75 87 LYS A O 1
ATOM 681 N N . GLU A 1 88 ? 2.008 13.363 -13.343 1.00 88.88 88 GLU A N 1
ATOM 682 C CA . GLU A 1 88 ? 2.127 13.637 -14.772 1.00 88.88 88 GLU A CA 1
ATOM 683 C C . GLU A 1 88 ? 2.622 12.388 -15.521 1.00 88.88 88 GLU A C 1
ATOM 685 O O . GLU A 1 88 ? 3.087 11.421 -14.914 1.00 88.88 88 GLU A O 1
ATOM 690 N N . LEU A 1 89 ? 2.481 12.400 -16.843 1.00 87.00 89 LEU A N 1
ATOM 691 C CA . LEU A 1 89 ? 2.886 11.320 -17.742 1.00 87.00 89 LEU A CA 1
ATOM 692 C C . LEU A 1 89 ? 4.155 11.712 -18.520 1.00 87.00 89 LEU A C 1
ATOM 694 O O . LEU A 1 89 ? 4.412 12.908 -18.670 1.00 87.00 89 LEU A O 1
ATOM 698 N N . PRO A 1 90 ? 4.930 10.751 -19.060 1.00 87.06 90 PRO A N 1
ATOM 699 C CA . PRO A 1 90 ? 4.801 9.289 -18.955 1.00 87.06 90 PRO A CA 1
ATOM 700 C C . PRO A 1 90 ? 4.937 8.738 -17.525 1.00 87.06 90 PRO A C 1
ATOM 702 O O . PRO A 1 90 ? 5.501 9.383 -16.645 1.00 87.06 90 PRO A O 1
ATOM 705 N N . TYR A 1 91 ? 4.384 7.542 -17.289 1.00 86.88 91 TYR A N 1
ATOM 706 C CA . TYR A 1 91 ? 4.369 6.907 -15.967 1.00 86.88 91 TYR A CA 1
ATOM 707 C C . TYR A 1 91 ? 5.782 6.535 -15.509 1.00 86.88 91 TYR A C 1
ATOM 709 O O . TYR A 1 91 ? 6.335 5.515 -15.916 1.00 86.88 91 TYR A O 1
ATOM 717 N N . ASP A 1 92 ? 6.330 7.354 -14.618 1.00 89.62 92 ASP A N 1
ATOM 718 C CA . ASP A 1 92 ? 7.658 7.177 -14.048 1.00 89.62 92 ASP A CA 1
ATOM 719 C C . ASP A 1 92 ? 7.674 7.653 -12.587 1.00 89.62 92 ASP A C 1
ATOM 721 O O . ASP A 1 92 ? 6.864 8.491 -12.167 1.00 89.62 92 ASP A O 1
ATOM 725 N N . ARG A 1 93 ? 8.593 7.122 -11.779 1.00 93.44 93 ARG A N 1
ATOM 726 C CA . ARG A 1 93 ? 8.712 7.448 -10.355 1.00 93.44 93 ARG A CA 1
ATOM 727 C C . ARG A 1 93 ? 8.963 8.936 -10.145 1.00 93.44 93 ARG A C 1
ATOM 729 O O . ARG A 1 93 ? 8.379 9.508 -9.219 1.00 93.44 93 ARG A O 1
ATOM 736 N N . GLU A 1 94 ? 9.789 9.555 -10.990 1.00 93.69 94 GLU A N 1
ATOM 737 C CA . GLU A 1 94 ? 10.117 10.990 -10.931 1.00 93.69 94 GLU A CA 1
ATOM 738 C C . GLU A 1 94 ? 8.860 11.877 -11.052 1.00 93.69 94 GLU A C 1
ATOM 740 O O . GLU A 1 94 ? 8.765 12.922 -10.409 1.00 93.69 94 GLU A O 1
ATOM 745 N N . ARG A 1 95 ? 7.839 11.376 -11.759 1.00 93.06 95 ARG A N 1
ATOM 746 C CA . ARG A 1 95 ? 6.555 12.033 -12.055 1.00 93.06 95 ARG A CA 1
ATOM 747 C C . ARG A 1 95 ? 5.423 11.595 -11.129 1.00 93.06 95 ARG A C 1
ATOM 749 O O . ARG A 1 95 ? 4.238 11.742 -11.430 1.00 93.06 95 ARG A O 1
ATOM 756 N N . SER A 1 96 ? 5.772 11.049 -9.967 1.00 94.19 96 SER A N 1
ATOM 757 C CA . SER A 1 96 ? 4.818 10.544 -8.979 1.00 94.19 96 SER A CA 1
ATOM 758 C C . SER A 1 96 ? 5.019 11.182 -7.601 1.00 94.19 96 SER A C 1
ATOM 760 O O . SER A 1 96 ? 5.943 11.961 -7.344 1.00 94.19 96 SER A O 1
ATOM 762 N N . THR A 1 97 ? 4.146 10.863 -6.652 1.00 95.25 97 THR A N 1
ATOM 763 C CA . THR A 1 97 ? 4.338 11.200 -5.235 1.00 95.25 97 THR A CA 1
ATOM 764 C C . THR A 1 97 ? 5.521 10.451 -4.613 1.00 95.25 97 THR A C 1
ATOM 766 O O . THR A 1 97 ? 6.080 10.932 -3.624 1.00 95.25 97 THR A O 1
ATOM 769 N N . MET A 1 98 ? 5.959 9.342 -5.222 1.00 96.69 98 MET A N 1
ATOM 770 C CA . MET A 1 98 ? 7.071 8.514 -4.749 1.00 96.69 98 MET A CA 1
ATOM 771 C C . MET A 1 98 ? 8.453 9.115 -5.025 1.00 96.69 98 MET A C 1
ATOM 773 O O . MET A 1 98 ? 9.435 8.641 -4.457 1.00 96.69 98 MET A O 1
ATOM 777 N N . VAL A 1 99 ? 8.541 10.208 -5.795 1.00 96.81 99 VAL A N 1
ATOM 778 C CA . VAL A 1 99 ? 9.784 10.982 -5.990 1.00 96.81 99 VAL A CA 1
ATOM 779 C C . VAL A 1 99 ? 10.404 11.456 -4.669 1.00 96.81 99 VAL A C 1
ATOM 781 O O . VAL A 1 99 ? 11.617 11.582 -4.553 1.00 96.81 99 VAL A O 1
ATOM 784 N N . LYS A 1 100 ? 9.580 11.657 -3.629 1.00 97.19 100 LYS A N 1
ATOM 785 C CA . LYS A 1 100 ? 10.033 12.061 -2.286 1.00 97.19 100 LYS A CA 1
ATOM 786 C C . LYS A 1 100 ? 10.756 10.946 -1.516 1.00 97.19 100 LYS A C 1
ATOM 788 O O . LYS A 1 100 ? 11.278 11.200 -0.437 1.00 97.19 100 LYS A O 1
ATOM 793 N N . PHE A 1 101 ? 10.760 9.727 -2.051 1.00 97.50 101 PHE A N 1
ATOM 794 C CA . PHE A 1 101 ? 11.271 8.519 -1.414 1.00 97.50 101 PHE A CA 1
ATOM 795 C C . PHE A 1 101 ? 12.297 7.854 -2.344 1.00 97.50 101 PHE A C 1
ATOM 797 O O . PHE A 1 101 ? 11.959 6.891 -3.035 1.00 97.50 101 PHE A O 1
ATOM 804 N N . PRO A 1 102 ? 13.532 8.368 -2.454 1.00 97.31 102 PRO A N 1
ATOM 805 C CA . PRO A 1 102 ? 14.544 7.782 -3.335 1.00 97.31 102 PRO A CA 1
ATOM 806 C C . PRO A 1 102 ? 14.858 6.337 -2.926 1.00 97.31 102 PRO A C 1
ATOM 808 O O . PRO A 1 102 ? 14.868 6.017 -1.740 1.00 97.31 102 PRO A O 1
ATOM 811 N N . PHE A 1 103 ? 15.115 5.447 -3.890 1.00 97.94 103 PHE A N 1
ATOM 812 C CA . PHE A 1 103 ? 15.413 4.046 -3.580 1.00 97.94 103 PHE A CA 1
ATOM 813 C C . PHE A 1 103 ? 16.663 3.910 -2.699 1.00 97.94 103 PHE A C 1
ATOM 815 O O . PHE A 1 103 ? 17.702 4.515 -2.965 1.00 97.94 103 PHE A O 1
ATOM 822 N N . CYS A 1 104 ? 16.585 3.069 -1.664 1.00 97.88 104 CYS A N 1
ATOM 823 C CA . CYS A 1 104 ? 17.759 2.716 -0.869 1.00 97.88 104 CYS A CA 1
ATOM 824 C C . CYS A 1 104 ? 18.757 1.894 -1.694 1.00 97.88 104 CYS A C 1
ATOM 826 O O . CYS A 1 104 ? 18.360 1.076 -2.529 1.00 97.88 104 CYS A O 1
ATOM 828 N N . LYS A 1 105 ? 20.038 2.030 -1.341 1.00 97.25 105 LYS A N 1
ATOM 829 C CA . LYS A 1 105 ? 21.154 1.208 -1.841 1.00 97.25 105 LYS A CA 1
ATOM 830 C C . LYS A 1 105 ? 21.702 0.224 -0.796 1.00 97.25 105 LYS A C 1
ATOM 832 O O . LYS A 1 105 ? 22.592 -0.552 -1.096 1.00 97.25 105 LYS A O 1
ATOM 837 N N . ASN A 1 106 ? 21.189 0.276 0.433 1.00 95.50 106 ASN A N 1
ATOM 838 C CA . ASN A 1 106 ? 21.762 -0.383 1.614 1.00 95.50 106 ASN A CA 1
ATOM 839 C C . ASN A 1 106 ? 20.796 -1.334 2.345 1.00 95.50 106 ASN A C 1
ATOM 841 O O . ASN A 1 106 ? 21.176 -1.926 3.355 1.00 95.50 106 ASN A O 1
ATOM 845 N N . ALA A 1 107 ? 19.540 -1.449 1.900 1.00 94.81 107 ALA A N 1
ATOM 846 C CA . ALA A 1 107 ? 18.592 -2.365 2.528 1.00 94.81 107 ALA A CA 1
ATOM 847 C C . ALA A 1 107 ? 18.991 -3.827 2.282 1.00 94.81 107 ALA A C 1
ATOM 849 O O . ALA A 1 107 ? 19.575 -4.151 1.253 1.00 94.81 107 ALA A O 1
ATOM 850 N N . LYS A 1 108 ? 18.642 -4.700 3.231 1.00 92.88 108 LYS A N 1
ATOM 851 C CA . LYS A 1 108 ? 18.847 -6.153 3.153 1.00 92.88 108 LYS A CA 1
ATOM 852 C C . LYS A 1 108 ? 17.505 -6.884 2.954 1.00 92.88 108 LYS A C 1
ATOM 854 O O . LYS A 1 108 ? 16.483 -6.367 3.422 1.00 92.88 108 LYS A O 1
ATOM 859 N N . PRO A 1 109 ? 17.477 -8.073 2.318 1.00 91.12 109 PRO A N 1
ATOM 860 C CA . PRO A 1 109 ? 18.624 -8.796 1.746 1.00 91.12 109 PRO A CA 1
ATOM 861 C C . PRO A 1 109 ? 19.204 -8.123 0.498 1.00 91.12 109 PRO A C 1
ATOM 863 O O . PRO A 1 109 ? 20.414 -8.132 0.326 1.00 91.12 109 PRO A O 1
ATOM 866 N N . GLU A 1 110 ? 18.357 -7.456 -0.282 1.00 94.88 110 GLU A N 1
ATOM 867 C CA . GLU A 1 110 ? 18.742 -6.713 -1.479 1.00 94.88 110 GLU A CA 1
ATOM 868 C C . GLU A 1 110 ? 18.227 -5.270 -1.398 1.00 94.88 110 GLU A C 1
ATOM 870 O O . GLU A 1 110 ? 17.203 -4.980 -0.766 1.00 94.88 110 GLU A O 1
ATOM 875 N N . SER A 1 111 ? 18.916 -4.337 -2.041 1.00 97.44 111 SER A N 1
ATOM 876 C CA . SER A 1 111 ? 18.497 -2.941 -2.090 1.00 97.44 111 SER A CA 1
ATOM 877 C C . SER A 1 111 ? 17.286 -2.746 -3.015 1.00 97.44 111 SER A C 1
ATOM 879 O O . SER A 1 111 ? 17.099 -3.476 -3.984 1.00 97.44 111 SER A O 1
ATOM 881 N N . CYS A 1 112 ? 16.436 -1.744 -2.756 1.00 98.06 112 CYS A N 1
ATOM 882 C CA . CYS A 1 112 ? 15.354 -1.423 -3.698 1.00 98.06 112 CYS A CA 1
ATOM 883 C C . CYS A 1 112 ? 15.888 -1.016 -5.080 1.00 98.06 112 CYS A C 1
ATOM 885 O O . CYS A 1 112 ? 15.231 -1.295 -6.072 1.00 98.06 112 CYS A O 1
ATOM 887 N N . MET A 1 113 ? 17.064 -0.383 -5.162 1.00 97.62 113 MET A N 1
ATOM 888 C CA . MET A 1 113 ? 17.655 -0.023 -6.455 1.00 97.62 113 MET A CA 1
ATOM 889 C C . MET A 1 113 ? 18.037 -1.260 -7.280 1.00 97.62 113 MET A C 1
ATOM 891 O O . MET A 1 113 ? 17.787 -1.298 -8.483 1.00 97.62 113 MET A O 1
ATOM 895 N N . ALA A 1 114 ? 18.612 -2.278 -6.639 1.00 97.31 114 ALA A N 1
ATOM 896 C CA . ALA A 1 114 ? 18.941 -3.532 -7.302 1.00 97.31 114 ALA A CA 1
ATOM 897 C C . ALA A 1 114 ? 17.676 -4.291 -7.727 1.00 97.31 114 ALA A C 1
ATOM 899 O O . ALA A 1 114 ? 17.571 -4.662 -8.888 1.00 97.31 114 ALA A O 1
ATOM 900 N N . GLU A 1 115 ? 16.661 -4.412 -6.859 1.00 97.31 115 GLU A N 1
ATOM 901 C CA . GLU A 1 115 ? 15.389 -5.051 -7.246 1.00 97.31 115 GLU A CA 1
ATOM 902 C C . GLU A 1 115 ? 14.659 -4.311 -8.378 1.00 97.31 115 GLU A C 1
ATOM 904 O O . GLU A 1 115 ? 13.979 -4.938 -9.183 1.00 97.31 115 GLU A O 1
ATOM 909 N N . TYR A 1 116 ? 14.787 -2.983 -8.449 1.00 96.62 116 TYR A N 1
ATOM 910 C CA . TYR A 1 116 ? 14.229 -2.187 -9.545 1.00 96.62 116 TYR A CA 1
ATOM 911 C C . TYR A 1 116 ? 14.936 -2.460 -10.883 1.00 96.62 116 TYR A C 1
ATOM 913 O O . TYR A 1 116 ? 14.308 -2.332 -11.933 1.00 96.62 116 TYR A O 1
ATOM 921 N N . SER A 1 117 ? 16.219 -2.832 -10.836 1.00 94.69 117 SER A N 1
ATOM 922 C CA . SER A 1 117 ? 17.095 -2.994 -12.007 1.00 94.69 117 SER A CA 1
ATOM 923 C C . SER A 1 117 ? 17.260 -4.452 -12.453 1.00 94.69 117 SER A C 1
ATOM 925 O O . SER A 1 117 ? 17.743 -4.701 -13.553 1.00 94.69 117 SER A O 1
ATOM 927 N N . ASP A 1 118 ? 16.876 -5.414 -11.615 1.00 95.00 118 ASP A N 1
ATOM 928 C CA . ASP A 1 118 ? 16.962 -6.844 -11.905 1.00 95.00 118 ASP A CA 1
ATOM 929 C C . ASP A 1 118 ? 15.719 -7.329 -12.656 1.00 95.00 118 ASP A C 1
ATOM 931 O O . ASP A 1 118 ? 14.630 -7.384 -12.091 1.00 95.00 118 ASP A O 1
ATOM 935 N N . PHE A 1 119 ? 15.893 -7.732 -13.916 1.00 91.75 119 PHE A N 1
ATOM 936 C CA . PHE A 1 119 ? 14.805 -8.209 -14.772 1.00 91.75 119 PHE A CA 1
ATOM 937 C C . PHE A 1 119 ? 14.137 -9.501 -14.278 1.00 91.75 119 PHE A C 1
ATOM 939 O O . PHE A 1 119 ? 12.990 -9.766 -14.639 1.00 91.75 119 PHE A O 1
ATOM 946 N N . GLN A 1 120 ? 14.831 -10.302 -13.461 1.00 92.94 120 GLN A N 1
ATOM 947 C CA . GLN A 1 120 ? 14.274 -11.509 -12.842 1.00 92.94 120 GLN A CA 1
ATOM 948 C C . GLN A 1 120 ? 13.430 -11.178 -11.606 1.00 92.94 120 GLN A C 1
ATOM 950 O O . GLN A 1 120 ? 12.681 -12.018 -11.097 1.00 92.94 120 GLN A O 1
ATOM 955 N N . ASN A 1 121 ? 13.511 -9.942 -11.113 1.00 95.12 121 ASN A N 1
ATOM 956 C CA . ASN A 1 121 ? 12.744 -9.505 -9.970 1.00 95.12 121 ASN A CA 1
ATOM 957 C C . ASN A 1 121 ? 11.353 -9.017 -10.389 1.00 95.12 121 ASN A C 1
ATOM 959 O O . ASN A 1 121 ? 11.189 -8.175 -11.266 1.00 95.12 121 ASN A O 1
ATOM 963 N N . ARG A 1 122 ? 10.310 -9.435 -9.666 1.00 94.25 122 ARG A N 1
ATOM 964 C CA . ARG A 1 122 ? 8.932 -8.937 -9.873 1.00 94.25 122 ARG A CA 1
ATOM 965 C C . ARG A 1 122 ? 8.761 -7.422 -9.662 1.00 94.25 122 ARG A C 1
ATOM 967 O O . ARG A 1 122 ? 7.681 -6.878 -9.913 1.00 94.25 122 ARG A O 1
ATOM 974 N N . ARG A 1 123 ? 9.764 -6.756 -9.086 1.00 96.00 123 ARG A N 1
ATOM 975 C CA . ARG A 1 123 ? 9.805 -5.305 -8.868 1.00 96.00 123 ARG A CA 1
ATOM 976 C C . ARG A 1 123 ? 10.644 -4.563 -9.905 1.00 96.00 123 ARG A C 1
ATOM 978 O O . ARG A 1 123 ? 10.769 -3.343 -9.787 1.00 96.00 123 ARG A O 1
ATOM 985 N N . PHE A 1 124 ? 11.125 -5.259 -10.932 1.00 94.56 124 PHE A N 1
ATOM 986 C CA . PHE A 1 124 ? 11.749 -4.654 -12.097 1.00 94.56 124 PHE A CA 1
ATOM 987 C C . PHE A 1 124 ? 10.867 -3.540 -12.668 1.00 94.56 124 PHE A C 1
ATOM 989 O O . PHE A 1 124 ? 9.684 -3.760 -12.944 1.00 94.56 124 PHE A O 1
ATOM 996 N N . HIS A 1 125 ? 11.415 -2.327 -12.777 1.00 92.31 125 HIS A N 1
ATOM 997 C CA . HIS A 1 125 ? 10.696 -1.129 -13.235 1.00 92.31 125 HIS A CA 1
ATOM 998 C C . HIS A 1 125 ? 9.365 -0.826 -12.510 1.00 92.31 125 HIS A C 1
ATOM 1000 O O . HIS A 1 125 ? 8.501 -0.107 -13.025 1.00 92.31 125 HIS A O 1
ATOM 1006 N N . ALA A 1 126 ? 9.170 -1.324 -11.286 1.00 93.69 126 ALA A N 1
ATOM 1007 C CA . ALA A 1 126 ? 7.994 -0.991 -10.496 1.00 93.69 126 ALA A CA 1
ATOM 1008 C C . ALA A 1 126 ? 8.138 0.436 -9.928 1.00 93.69 126 ALA A C 1
ATOM 1010 O O . ALA A 1 126 ? 8.942 0.701 -9.039 1.00 93.69 126 ALA A O 1
ATOM 1011 N N . GLN A 1 127 ? 7.347 1.386 -10.428 1.00 92.75 127 GLN A N 1
ATOM 1012 C CA . GLN A 1 127 ? 7.559 2.806 -10.101 1.00 92.75 127 GLN A CA 1
ATOM 1013 C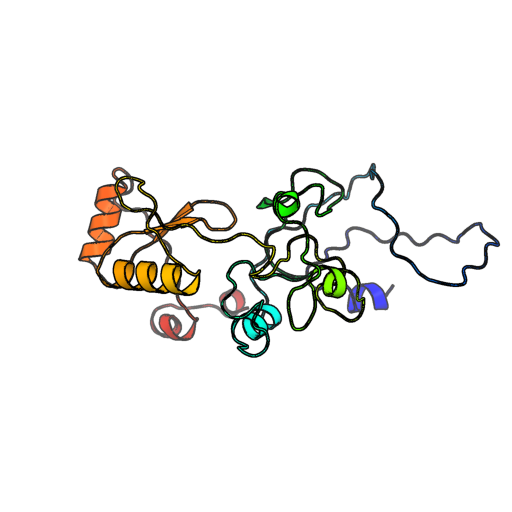 C . GLN A 1 127 ? 7.164 3.183 -8.668 1.00 92.75 127 GLN A C 1
ATOM 1015 O O . GLN A 1 127 ? 7.763 4.083 -8.080 1.00 92.75 127 GLN A O 1
ATOM 1020 N N . THR A 1 128 ? 6.181 2.495 -8.077 1.00 93.69 128 THR A N 1
ATOM 1021 C CA . THR A 1 128 ? 5.580 2.889 -6.791 1.00 93.69 128 THR A CA 1
ATOM 1022 C C . THR A 1 128 ? 5.986 2.032 -5.598 1.00 93.69 128 THR A C 1
ATOM 1024 O O . THR A 1 128 ? 5.570 2.332 -4.481 1.00 93.69 128 THR A O 1
ATOM 1027 N N . PHE A 1 129 ? 6.821 1.000 -5.773 1.00 96.44 129 PHE A N 1
ATOM 1028 C CA . PHE A 1 129 ? 7.260 0.219 -4.614 1.00 96.44 129 PHE A CA 1
ATOM 1029 C C . PHE A 1 129 ? 8.288 0.975 -3.769 1.00 96.44 129 PHE A C 1
ATOM 1031 O O . PHE A 1 129 ? 8.976 1.898 -4.222 1.00 96.44 129 PHE A O 1
ATOM 1038 N N . ALA A 1 130 ? 8.388 0.556 -2.515 1.00 97.38 130 ALA A N 1
ATOM 1039 C CA . ALA A 1 130 ? 9.436 0.933 -1.585 1.00 97.38 130 ALA A CA 1
ATOM 1040 C C . ALA A 1 130 ? 9.559 -0.147 -0.499 1.00 97.38 130 ALA A C 1
ATOM 1042 O O . ALA A 1 130 ? 8.853 -1.156 -0.542 1.00 97.38 130 ALA A O 1
ATOM 1043 N N . CYS A 1 131 ? 10.450 0.061 0.468 1.00 97.06 131 CYS A N 1
ATOM 1044 C CA . CYS A 1 131 ? 10.591 -0.788 1.651 1.00 97.06 131 CYS A CA 1
ATOM 1045 C C . CYS A 1 131 ? 10.634 0.064 2.927 1.00 97.06 131 CYS A C 1
ATOM 1047 O O . CYS A 1 131 ? 10.667 1.293 2.845 1.00 97.06 131 CYS A O 1
ATOM 1049 N N . SER A 1 132 ? 10.708 -0.574 4.096 1.00 95.25 132 SER A N 1
ATOM 1050 C CA . SER A 1 132 ? 10.771 0.114 5.394 1.00 95.25 132 SER A CA 1
ATOM 1051 C C . SER A 1 132 ? 11.987 1.033 5.586 1.00 95.25 132 SER A C 1
ATOM 1053 O O . SER A 1 132 ? 11.970 1.863 6.489 1.00 95.25 132 SER A O 1
ATOM 1055 N N . VAL A 1 133 ? 13.018 0.920 4.739 1.00 96.12 133 VAL A N 1
ATOM 1056 C CA . VAL A 1 133 ? 14.227 1.763 4.791 1.00 96.12 133 VAL A CA 1
ATOM 1057 C C . VAL A 1 133 ? 14.063 3.068 4.012 1.00 96.12 133 VAL A C 1
ATOM 1059 O O . VAL A 1 133 ? 14.493 4.115 4.482 1.00 96.12 133 VAL A O 1
ATOM 1062 N N . CYS A 1 134 ? 13.482 3.022 2.809 1.00 97.25 134 CYS A N 1
ATOM 1063 C CA . CYS A 1 134 ? 13.435 4.183 1.909 1.00 97.25 134 CYS A CA 1
ATOM 1064 C C . CYS A 1 134 ? 12.041 4.746 1.657 1.00 97.25 134 CYS A C 1
ATOM 1066 O O . CYS A 1 134 ? 11.909 5.803 1.049 1.00 97.25 134 CYS A O 1
ATOM 1068 N N . GLY A 1 135 ? 11.004 3.998 2.014 1.00 96.44 135 GLY A N 1
ATOM 1069 C CA . GLY A 1 135 ? 9.636 4.338 1.682 1.00 96.44 135 GLY A CA 1
ATOM 1070 C C . GLY A 1 135 ? 8.939 5.195 2.732 1.00 96.44 135 GLY A C 1
ATOM 1071 O O . GLY A 1 135 ? 9.518 5.539 3.764 1.00 96.44 135 GLY A O 1
ATOM 1072 N N . PRO A 1 136 ? 7.665 5.530 2.480 1.00 95.31 136 PRO A N 1
ATOM 1073 C CA . PRO A 1 136 ? 6.831 6.218 3.451 1.00 95.31 136 PRO A CA 1
ATOM 1074 C C . PRO A 1 136 ? 6.665 5.416 4.745 1.00 95.31 136 PRO A C 1
ATOM 1076 O O . PRO A 1 136 ? 6.790 4.187 4.772 1.00 95.31 136 PRO A O 1
ATOM 1079 N N . ASN A 1 137 ? 6.335 6.149 5.807 1.00 93.19 137 ASN A N 1
ATOM 1080 C CA . ASN A 1 137 ? 6.036 5.630 7.133 1.00 93.19 137 ASN A CA 1
ATOM 1081 C C . ASN A 1 137 ? 4.709 6.225 7.637 1.00 93.19 137 ASN A C 1
ATOM 1083 O O . ASN A 1 137 ? 4.250 7.255 7.133 1.00 93.19 137 ASN A O 1
ATOM 1087 N N . TYR A 1 138 ? 4.083 5.569 8.610 1.00 94.44 138 TYR A N 1
ATOM 1088 C CA . TYR A 1 138 ? 2.909 6.110 9.281 1.00 94.44 138 TYR A CA 1
ATOM 1089 C C . TYR A 1 138 ? 3.301 7.114 10.362 1.00 94.44 138 TYR A C 1
ATOM 1091 O O . TYR A 1 138 ? 4.409 7.116 10.888 1.00 94.44 138 TYR A O 1
ATOM 1099 N N . GLN A 1 139 ? 2.340 7.961 10.707 1.00 95.31 139 GLN A N 1
ATOM 1100 C CA . GLN A 1 139 ? 2.382 8.819 11.880 1.00 95.31 139 GLN A CA 1
ATOM 1101 C C . GLN A 1 139 ? 1.055 8.661 12.610 1.00 95.31 139 GLN A C 1
ATOM 1103 O O . GLN A 1 139 ? 0.000 8.566 11.973 1.00 95.31 139 GLN A O 1
ATOM 1108 N N . LEU A 1 140 ? 1.110 8.617 13.937 1.00 97.06 140 LEU A N 1
ATOM 1109 C CA . LEU A 1 140 ? -0.067 8.478 14.779 1.00 97.06 140 LEU A CA 1
ATOM 1110 C C . LEU A 1 140 ? -0.373 9.810 15.458 1.00 97.06 140 LEU A C 1
ATOM 1112 O O . LEU A 1 140 ? 0.517 10.450 16.006 1.00 97.06 140 LEU A O 1
ATOM 1116 N N . TYR A 1 141 ? -1.643 10.203 15.450 1.00 97.06 141 TYR A N 1
ATOM 1117 C CA . TYR A 1 141 ? -2.108 11.434 16.081 1.00 97.06 141 TYR A CA 1
ATOM 1118 C C . TYR A 1 141 ? -3.223 11.142 17.082 1.00 97.06 141 TYR A C 1
ATOM 1120 O O . TYR A 1 141 ? -4.029 10.224 16.899 1.00 97.06 141 TYR A O 1
ATOM 1128 N N . ASP A 1 142 ? -3.280 11.937 18.146 1.00 94.94 142 ASP A N 1
ATOM 1129 C CA . ASP A 1 142 ? -4.385 11.918 19.096 1.00 94.94 142 ASP A CA 1
ATOM 1130 C C . ASP A 1 142 ? -5.582 12.776 18.625 1.00 94.94 142 ASP A C 1
ATOM 1132 O O . ASP A 1 142 ? -5.624 13.312 17.516 1.00 94.94 142 ASP A O 1
ATOM 1136 N N . LYS A 1 143 ? -6.594 12.912 19.490 1.00 91.56 143 LYS A N 1
ATOM 1137 C CA . LYS A 1 143 ? -7.802 13.708 19.208 1.00 91.56 143 LYS A CA 1
ATOM 1138 C C . LYS A 1 143 ? -7.524 15.215 19.132 1.00 91.56 143 LYS A C 1
ATOM 1140 O O . LYS A 1 143 ? -8.272 15.921 18.464 1.00 91.56 143 LYS A O 1
ATOM 1145 N N . GLY A 1 144 ? -6.484 15.686 19.818 1.00 94.12 144 GLY A N 1
ATOM 1146 C CA . GLY A 1 144 ? -6.011 17.069 19.809 1.00 94.12 144 GLY A CA 1
ATOM 1147 C C . GLY A 1 144 ? -5.091 17.390 18.630 1.00 94.12 144 GLY A C 1
ATOM 1148 O O . GLY A 1 144 ? -4.625 18.519 18.537 1.00 94.12 144 GLY A O 1
ATOM 1149 N N . LYS A 1 145 ? -4.869 16.434 17.712 1.00 93.50 145 LYS A N 1
ATOM 1150 C CA . LYS A 1 145 ? -3.909 16.518 16.598 1.00 93.50 145 LYS A CA 1
ATOM 1151 C C . LYS A 1 145 ? -2.448 16.575 17.059 1.00 93.50 145 LYS A C 1
ATOM 1153 O O . LYS A 1 145 ? -1.583 16.971 16.281 1.00 93.50 145 LYS A O 1
ATOM 1158 N N . ASN A 1 146 ? -2.158 16.134 18.281 1.00 96.62 146 ASN A N 1
ATOM 1159 C CA . ASN A 1 146 ? -0.785 15.982 18.743 1.00 96.62 146 ASN A CA 1
ATOM 1160 C C . ASN A 1 146 ? -0.213 14.672 18.203 1.00 96.62 146 ASN A C 1
ATOM 1162 O O . ASN A 1 146 ? -0.895 13.643 18.203 1.00 96.62 146 ASN A O 1
ATOM 1166 N N . SER A 1 147 ? 1.038 14.715 17.745 1.00 96.19 147 SER A N 1
ATOM 1167 C CA . SER A 1 147 ? 1.758 13.516 17.315 1.00 96.19 147 SER A CA 1
ATOM 1168 C C . SER A 1 147 ? 2.038 12.621 18.522 1.00 96.19 147 SER A C 1
ATOM 1170 O O . SER A 1 147 ? 2.579 13.079 19.528 1.00 96.19 147 SER A O 1
ATOM 1172 N N . ILE A 1 148 ? 1.679 11.344 18.420 1.00 95.38 148 ILE A N 1
ATOM 1173 C CA . ILE A 1 148 ? 2.044 10.318 19.394 1.00 95.38 148 ILE A CA 1
ATOM 1174 C C . ILE A 1 148 ? 3.385 9.747 18.947 1.00 95.38 148 ILE A C 1
ATOM 1176 O O . ILE 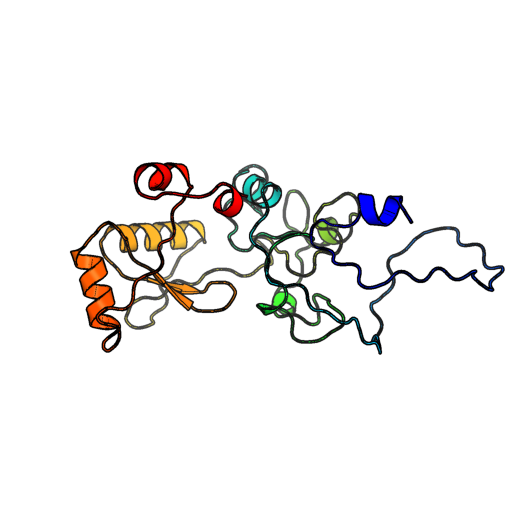A 1 148 ? 3.493 9.190 17.854 1.00 95.38 148 ILE A O 1
ATOM 1180 N N . LYS A 1 149 ? 4.409 9.898 19.790 1.00 93.62 149 LYS A N 1
ATOM 1181 C CA . LYS A 1 149 ? 5.737 9.350 19.518 1.00 93.62 149 LYS A CA 1
ATOM 1182 C C . LYS A 1 149 ? 5.670 7.821 19.523 1.00 93.62 149 LYS A C 1
ATOM 1184 O O . LYS A 1 149 ? 5.130 7.235 20.456 1.00 93.62 149 LYS A O 1
ATOM 1189 N N . THR A 1 150 ? 6.219 7.216 18.480 1.00 93.19 150 THR A N 1
ATOM 1190 C CA . THR A 1 150 ? 6.318 5.767 18.285 1.00 93.19 150 THR A CA 1
ATOM 1191 C C . THR A 1 150 ? 7.632 5.462 17.587 1.00 93.19 150 THR A C 1
ATOM 1193 O O . THR A 1 150 ? 8.045 6.226 16.711 1.00 93.19 150 THR A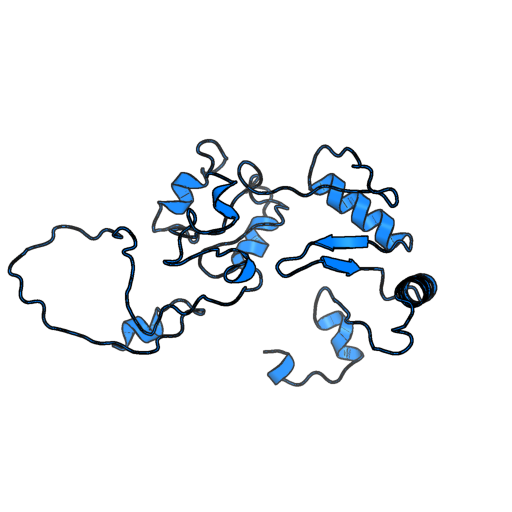 O 1
ATOM 1196 N N . ASP A 1 151 ? 8.242 4.332 17.909 1.00 88.81 151 ASP A N 1
ATOM 1197 C CA . ASP A 1 151 ? 9.555 3.941 17.400 1.00 88.81 151 ASP A CA 1
ATOM 1198 C C . ASP A 1 151 ? 9.457 3.075 16.134 1.00 88.81 151 ASP A C 1
ATOM 1200 O O . ASP A 1 151 ? 10.432 2.917 15.397 1.00 88.81 151 ASP A O 1
ATOM 1204 N N . SER A 1 152 ? 8.278 2.509 15.842 1.00 90.25 152 SER A N 1
ATOM 1205 C CA . SER A 1 152 ? 8.080 1.650 14.669 1.00 90.25 152 SER A CA 1
ATOM 1206 C C . SER A 1 152 ? 6.647 1.644 14.128 1.00 90.25 152 SER A C 1
ATOM 1208 O O . SER A 1 152 ? 5.685 1.965 14.826 1.00 90.25 152 SER A O 1
ATOM 1210 N N . ILE A 1 153 ? 6.496 1.197 12.875 1.00 90.19 153 ILE A N 1
ATOM 1211 C CA . ILE A 1 153 ? 5.183 0.941 12.259 1.00 90.19 153 ILE A CA 1
ATOM 1212 C C . ILE A 1 153 ? 4.392 -0.088 13.070 1.00 90.19 153 ILE A C 1
ATOM 1214 O O . ILE A 1 153 ? 3.197 0.090 13.286 1.00 90.19 153 ILE A O 1
ATOM 1218 N N . ASP A 1 154 ? 5.052 -1.149 13.532 1.00 90.25 154 ASP A N 1
ATOM 1219 C CA . ASP A 1 154 ? 4.416 -2.207 14.318 1.00 90.25 154 ASP A CA 1
ATOM 1220 C C . ASP A 1 154 ? 3.797 -1.653 15.611 1.00 90.25 154 ASP A C 1
ATOM 1222 O O . ASP A 1 154 ? 2.664 -1.986 15.962 1.00 90.25 154 ASP A O 1
ATOM 1226 N N . GLU A 1 155 ? 4.482 -0.717 16.269 1.00 93.94 155 GLU A N 1
ATOM 1227 C CA . GLU A 1 155 ? 3.948 -0.020 17.437 1.00 93.94 155 GLU A CA 1
ATOM 1228 C C . GLU A 1 155 ? 2.719 0.837 17.091 1.00 93.94 155 GLU A C 1
ATOM 1230 O O . GLU A 1 155 ? 1.696 0.747 17.776 1.00 93.94 155 GLU A O 1
ATOM 1235 N N . ILE A 1 156 ? 2.765 1.602 15.991 1.00 95.38 156 ILE A N 1
ATOM 1236 C CA . ILE A 1 156 ? 1.612 2.382 15.503 1.00 95.38 156 ILE A CA 1
ATOM 1237 C C . ILE A 1 156 ? 0.407 1.466 15.270 1.00 95.38 156 ILE A C 1
ATOM 1239 O O . ILE A 1 156 ? -0.708 1.780 15.706 1.00 95.38 156 ILE A O 1
ATOM 1243 N N . LEU A 1 157 ? 0.615 0.325 14.606 1.00 93.44 157 LEU A N 1
ATOM 1244 C CA . LEU A 1 157 ? -0.440 -0.646 14.317 1.00 93.44 157 LEU A CA 1
ATOM 1245 C C . LEU A 1 157 ? -1.002 -1.263 15.603 1.00 93.44 157 LEU A C 1
ATOM 1247 O O . LEU A 1 157 ? -2.225 -1.342 15.752 1.00 93.44 157 LEU A O 1
ATOM 1251 N N . LYS A 1 158 ? -0.147 -1.636 16.563 1.00 95.12 158 LYS A N 1
ATOM 1252 C CA . LYS A 1 158 ? -0.556 -2.178 17.870 1.00 95.12 158 LYS A CA 1
ATOM 1253 C C . LYS A 1 158 ? -1.387 -1.181 18.672 1.00 95.12 158 LYS A C 1
ATOM 1255 O O . LYS A 1 158 ? -2.476 -1.533 19.131 1.00 95.12 158 LYS A O 1
ATOM 1260 N N . ILE A 1 159 ? -0.925 0.066 18.805 1.00 96.44 159 ILE A N 1
ATOM 1261 C CA . ILE A 1 159 ? -1.654 1.121 19.526 1.00 96.44 159 ILE A CA 1
ATOM 1262 C C . ILE A 1 159 ? -2.995 1.391 18.840 1.00 96.44 159 ILE A C 1
ATOM 1264 O O . ILE A 1 159 ? -4.036 1.400 19.499 1.00 96.44 159 ILE A O 1
ATOM 1268 N N . THR A 1 160 ? -2.994 1.562 17.517 1.00 96.31 160 THR A N 1
ATOM 1269 C CA . THR A 1 160 ? -4.216 1.837 16.745 1.00 96.31 160 THR A CA 1
ATOM 1270 C C . THR A 1 160 ? -5.230 0.705 16.902 1.00 96.31 160 THR A C 1
ATOM 1272 O O . THR A 1 160 ? -6.391 0.957 17.229 1.00 96.31 160 THR A O 1
ATOM 1275 N N . THR A 1 161 ? -4.786 -0.547 16.770 1.00 95.62 161 THR A N 1
ATOM 1276 C CA . THR A 1 161 ? -5.635 -1.736 16.935 1.00 95.62 161 THR A CA 1
ATOM 1277 C C . THR A 1 161 ? -6.206 -1.821 18.346 1.00 95.62 161 THR A C 1
ATOM 1279 O O . THR A 1 161 ? -7.408 -2.033 18.505 1.00 95.62 161 THR A O 1
ATOM 1282 N N . LYS A 1 162 ? -5.378 -1.613 19.380 1.00 97.19 162 LYS A N 1
ATOM 1283 C CA . LYS A 1 162 ? -5.821 -1.612 20.782 1.00 97.19 162 LYS A CA 1
ATOM 1284 C C . LYS A 1 162 ? -6.922 -0.577 21.010 1.00 97.19 162 LYS A C 1
ATOM 1286 O O . LYS A 1 162 ? -7.949 -0.906 21.593 1.00 97.19 162 LYS A O 1
ATOM 1291 N N . ARG A 1 163 ? -6.748 0.647 20.504 1.00 96.44 163 ARG A N 1
ATOM 1292 C CA . ARG A 1 163 ? -7.730 1.731 20.667 1.00 96.44 163 ARG A CA 1
ATOM 1293 C C . ARG A 1 163 ? -9.034 1.459 19.921 1.00 96.44 163 ARG A C 1
ATOM 1295 O O . ARG A 1 163 ? -10.104 1.678 20.481 1.00 96.44 163 ARG A O 1
ATOM 1302 N N . ILE A 1 164 ? -8.966 0.937 18.694 1.00 96.56 164 ILE A N 1
ATOM 1303 C CA . ILE A 1 164 ? -10.168 0.538 17.943 1.00 96.56 164 ILE A CA 1
ATOM 1304 C C . ILE A 1 164 ? -10.928 -0.561 18.698 1.00 96.56 164 ILE A C 1
ATOM 1306 O O . ILE A 1 164 ? -12.139 -0.447 18.873 1.00 96.56 164 ILE A O 1
ATOM 1310 N N . LYS A 1 165 ? -10.223 -1.576 19.221 1.00 96.25 165 LYS A N 1
ATOM 1311 C CA . LYS A 1 165 ? -10.819 -2.639 20.052 1.00 96.25 165 LYS A CA 1
ATOM 1312 C C . LYS A 1 165 ? -11.441 -2.115 21.353 1.00 96.25 165 LYS A C 1
ATOM 1314 O O . LYS A 1 165 ? -12.364 -2.728 21.868 1.00 96.25 165 LYS A O 1
ATOM 1319 N N . GLN A 1 166 ? -10.970 -0.979 21.866 1.00 96.06 166 GLN A N 1
ATOM 1320 C CA . GLN A 1 166 ? -11.519 -0.294 23.045 1.00 96.06 166 GLN A CA 1
ATOM 1321 C C . GLN A 1 166 ? -12.685 0.666 22.717 1.00 96.06 166 GLN A C 1
ATOM 1323 O O . GLN A 1 166 ? -13.069 1.484 23.553 1.00 96.06 166 GLN A O 1
ATOM 1328 N N . GLY A 1 167 ? -13.249 0.610 21.505 1.00 95.81 167 GLY A N 1
ATOM 1329 C CA . GLY A 1 167 ? -14.403 1.428 21.109 1.00 95.81 167 GLY A CA 1
ATOM 1330 C C . GLY A 1 167 ? -14.054 2.866 20.696 1.00 95.81 167 GLY A C 1
ATOM 1331 O O . GLY A 1 167 ? -14.873 3.804 20.762 1.00 95.81 167 GLY A O 1
ATOM 1332 N N . GLU A 1 168 ? -12.803 3.100 20.294 1.00 95.56 168 GLU A N 1
ATOM 1333 C CA . GLU A 1 168 ? -12.411 4.348 19.646 1.00 95.56 168 GLU A CA 1
ATOM 1334 C C . GLU A 1 168 ? -12.680 4.328 18.134 1.00 95.56 168 GLU A C 1
ATOM 1336 O O . GLU A 1 168 ? -12.775 3.286 17.491 1.00 95.56 168 GLU A O 1
ATOM 1341 N N . VAL A 1 169 ? -12.817 5.531 17.570 1.00 95.88 169 VAL A N 1
ATOM 1342 C CA . VAL A 1 169 ? -12.946 5.755 16.126 1.00 95.88 169 VAL A CA 1
ATOM 1343 C C . VAL A 1 169 ? -11.626 6.340 15.645 1.00 95.88 169 VAL A C 1
ATOM 1345 O O . VAL A 1 169 ? -11.218 7.388 16.150 1.00 95.88 169 VAL A O 1
ATOM 1348 N N . ALA A 1 170 ? -10.990 5.693 14.673 1.00 96.56 170 ALA A N 1
ATOM 1349 C CA . ALA A 1 170 ? -9.752 6.147 14.051 1.00 96.56 170 ALA A CA 1
ATOM 1350 C C . ALA A 1 170 ? -10.029 6.787 12.685 1.00 96.56 170 ALA A C 1
ATOM 1352 O O . ALA A 1 170 ? -10.918 6.350 11.958 1.00 96.56 170 ALA A O 1
ATOM 1353 N N . ALA A 1 171 ? -9.254 7.807 12.319 1.00 96.75 171 ALA A N 1
ATOM 1354 C CA . ALA A 1 171 ? -9.175 8.290 10.945 1.00 96.75 171 ALA A CA 1
ATOM 1355 C C . ALA A 1 171 ? -7.929 7.674 10.295 1.00 96.75 171 ALA A C 1
ATOM 1357 O O . ALA A 1 171 ? -6.816 7.943 10.738 1.00 96.75 171 ALA A O 1
ATOM 1358 N N . ILE A 1 172 ? -8.112 6.834 9.277 1.00 96.69 172 ILE A N 1
ATOM 1359 C CA . ILE A 1 172 ? -7.030 6.102 8.610 1.00 96.69 172 ILE A CA 1
ATOM 1360 C C . ILE A 1 172 ? -6.885 6.623 7.184 1.00 96.69 172 ILE A C 1
ATOM 1362 O O . ILE A 1 172 ? -7.843 6.612 6.407 1.00 96.69 172 ILE A O 1
ATOM 1366 N N . LYS A 1 173 ? -5.679 7.079 6.833 1.00 95.81 173 LYS A N 1
ATOM 1367 C CA . LYS A 1 173 ? -5.333 7.456 5.461 1.00 95.81 173 LYS A CA 1
ATOM 1368 C C . LYS A 1 173 ? -5.133 6.190 4.626 1.00 95.81 173 LYS A C 1
ATOM 1370 O O . LYS A 1 173 ? -4.175 5.454 4.840 1.00 95.81 173 LYS A O 1
ATOM 1375 N N . GLY A 1 174 ? -6.056 5.946 3.704 1.00 94.00 174 GLY A N 1
ATOM 1376 C CA . GLY A 1 174 ? -5.920 4.953 2.645 1.00 94.00 174 GLY A CA 1
ATOM 1377 C C . GLY A 1 174 ? -5.267 5.547 1.395 1.00 94.00 174 GLY A C 1
ATOM 1378 O O . GLY A 1 174 ? -4.712 6.645 1.428 1.00 94.00 174 GLY A O 1
ATOM 1379 N N . ILE A 1 175 ? -5.374 4.819 0.283 1.00 92.56 175 ILE A N 1
ATOM 1380 C CA . ILE A 1 175 ? -4.787 5.198 -1.011 1.00 92.56 175 ILE A CA 1
ATOM 1381 C C . ILE A 1 175 ? -5.460 6.461 -1.579 1.00 92.56 175 ILE A C 1
ATOM 1383 O O . ILE A 1 175 ? -4.800 7.473 -1.791 1.00 92.56 175 ILE A O 1
ATOM 1387 N N . GLY A 1 176 ? -6.786 6.432 -1.749 1.00 91.00 176 GLY A N 1
ATOM 1388 C CA . GLY A 1 176 ? -7.550 7.530 -2.360 1.00 91.00 176 GLY A CA 1
ATOM 1389 C C . GLY A 1 176 ? -8.136 8.558 -1.387 1.00 91.00 176 GLY A C 1
ATOM 1390 O O . GLY A 1 176 ? -8.892 9.429 -1.804 1.00 91.00 176 GLY A O 1
ATOM 1391 N N . GLY A 1 177 ? -7.856 8.463 -0.084 1.00 94.38 177 GLY A N 1
ATOM 1392 C CA . GLY A 1 177 ? -8.450 9.373 0.898 1.00 94.38 177 GLY A CA 1
ATOM 1393 C C . GLY A 1 177 ? -8.407 8.864 2.332 1.00 94.38 177 GLY A C 1
ATOM 1394 O O . GLY A 1 177 ? -7.689 7.923 2.658 1.00 94.38 177 GLY A O 1
ATOM 1395 N N . VAL A 1 178 ? -9.184 9.499 3.208 1.00 95.38 178 VAL A N 1
ATOM 1396 C CA . VAL A 1 178 ? -9.233 9.177 4.641 1.00 95.38 178 VAL A CA 1
ATOM 1397 C C . VAL A 1 178 ? -10.567 8.526 4.994 1.00 95.38 178 VAL A C 1
ATOM 1399 O O . VAL A 1 178 ? -11.631 9.048 4.664 1.00 95.38 178 VAL A O 1
ATOM 1402 N N . HIS A 1 179 ? -10.506 7.411 5.718 1.00 96.00 179 HIS A N 1
ATOM 1403 C CA . HIS A 1 179 ? -11.668 6.678 6.210 1.00 96.00 179 HIS A CA 1
ATOM 1404 C C . HIS A 1 179 ? -11.792 6.817 7.725 1.00 96.00 179 HIS A C 1
ATOM 1406 O O . HIS A 1 179 ? -10.796 6.785 8.442 1.00 96.00 179 HIS A O 1
ATOM 1412 N N . LEU A 1 180 ? -13.025 6.941 8.222 1.00 95.69 180 LEU A N 1
ATOM 1413 C CA . LEU A 1 180 ? -13.317 6.784 9.646 1.00 95.69 180 LEU A CA 1
ATOM 1414 C C . LEU A 1 180 ? -13.626 5.313 9.909 1.00 95.69 180 LEU A C 1
ATOM 1416 O O . LEU A 1 180 ? -14.582 4.786 9.344 1.00 95.69 180 LEU A O 1
ATOM 1420 N N . VAL A 1 181 ? -12.823 4.682 10.756 1.00 96.62 181 VAL A N 1
ATOM 1421 C CA . VAL A 1 181 ? -12.864 3.248 11.043 1.00 96.62 181 VAL A CA 1
ATOM 1422 C C . VAL A 1 181 ? -13.144 3.039 12.522 1.00 96.62 181 VAL A C 1
ATOM 1424 O O . VAL A 1 181 ? -12.601 3.735 13.382 1.00 96.62 181 VAL A O 1
ATOM 1427 N N . CYS A 1 182 ? -14.012 2.084 12.821 1.00 96.62 182 CYS A N 1
ATOM 1428 C CA . CYS A 1 182 ? -14.301 1.646 14.174 1.00 96.62 182 CYS A CA 1
ATOM 1429 C C . CYS A 1 182 ? -14.677 0.165 14.168 1.00 96.62 182 CYS A C 1
ATOM 1431 O O . CYS A 1 182 ? -14.885 -0.418 13.104 1.00 96.62 182 CYS A O 1
ATOM 1433 N N . LEU A 1 183 ? -14.765 -0.437 15.351 1.00 96.38 183 LEU A N 1
ATOM 1434 C CA . LEU A 1 183 ? -15.183 -1.825 15.471 1.00 96.38 183 LEU A CA 1
ATOM 1435 C C . LEU A 1 183 ? -16.668 -1.965 15.083 1.00 96.38 183 LEU A C 1
ATOM 1437 O O . LEU A 1 183 ? -17.506 -1.199 15.558 1.00 96.38 183 LEU A O 1
ATOM 1441 N N . ALA A 1 184 ? -16.970 -2.895 14.174 1.00 93.81 184 ALA A N 1
ATOM 1442 C CA . ALA A 1 184 ? -18.297 -3.031 13.569 1.00 93.81 184 ALA A CA 1
ATOM 1443 C C . ALA A 1 184 ? -19.298 -3.820 14.427 1.00 93.81 184 ALA A C 1
ATOM 1445 O O . ALA A 1 184 ? -20.496 -3.603 14.295 1.00 93.81 184 ALA A O 1
ATOM 1446 N N . ASN A 1 185 ? -18.815 -4.699 15.310 1.00 91.75 185 ASN A N 1
ATOM 1447 C CA . ASN A 1 185 ? -19.635 -5.526 16.202 1.00 91.75 185 ASN A CA 1
ATOM 1448 C C . ASN A 1 185 ? -19.843 -4.901 17.597 1.00 91.75 185 ASN A C 1
ATOM 1450 O O . ASN A 1 185 ? -20.194 -5.603 18.540 1.00 91.75 185 ASN A O 1
ATOM 1454 N N . ASP A 1 186 ? -19.604 -3.594 17.740 1.00 94.75 186 ASP A N 1
ATOM 1455 C CA . ASP A 1 186 ? -19.881 -2.835 18.962 1.00 94.75 186 ASP A CA 1
ATOM 1456 C C . ASP A 1 186 ? -20.868 -1.697 18.669 1.00 94.75 186 ASP A C 1
ATOM 1458 O O . ASP A 1 186 ? -20.491 -0.608 18.211 1.00 94.75 186 ASP A O 1
ATOM 1462 N N . ASP A 1 187 ? -22.141 -1.937 18.985 1.00 94.88 187 ASP A N 1
ATOM 1463 C CA . ASP A 1 187 ? -23.246 -0.998 18.776 1.00 94.88 187 ASP A CA 1
ATOM 1464 C C . ASP A 1 187 ? -22.979 0.378 19.389 1.00 94.88 187 ASP A C 1
ATOM 1466 O O . ASP A 1 187 ? -23.289 1.413 18.784 1.00 94.88 187 ASP A O 1
ATOM 1470 N N . LYS A 1 188 ? -22.353 0.430 20.574 1.00 96.19 188 LYS A N 1
ATOM 1471 C CA . LYS A 1 188 ? -22.054 1.702 21.250 1.00 96.19 188 LYS A CA 1
ATOM 1472 C C . LYS A 1 188 ? -21.091 2.537 20.412 1.00 96.19 188 LYS A C 1
ATOM 1474 O O . LYS A 1 188 ? -21.276 3.754 20.276 1.00 96.19 188 LYS A O 1
ATOM 1479 N N . THR A 1 189 ? -20.091 1.895 19.819 1.00 95.94 189 THR A N 1
ATOM 1480 C CA . THR A 1 189 ? -19.089 2.544 18.972 1.00 95.94 189 THR A CA 1
ATOM 1481 C C . THR A 1 189 ? -19.655 2.940 17.610 1.00 95.94 189 THR A C 1
ATOM 1483 O O . THR A 1 189 ? -19.421 4.068 17.158 1.00 95.94 189 THR A O 1
ATOM 1486 N N . VAL A 1 190 ? -20.481 2.094 16.993 1.00 95.19 190 VAL A N 1
ATOM 1487 C CA . VAL A 1 190 ? -21.172 2.417 15.734 1.00 95.19 190 VAL A CA 1
ATOM 1488 C C . VAL A 1 190 ? -22.109 3.619 15.914 1.00 95.19 190 VAL A C 1
ATOM 1490 O O . VAL A 1 190 ? -22.067 4.573 15.127 1.00 95.19 190 VAL A O 1
ATOM 1493 N N . LEU A 1 191 ? -22.905 3.647 16.989 1.00 93.75 191 LEU A N 1
ATOM 1494 C CA . LEU A 1 191 ? -23.780 4.779 17.314 1.00 93.75 191 LEU A CA 1
ATOM 1495 C C . LEU A 1 191 ? -22.981 6.052 17.618 1.00 93.75 191 LEU A C 1
ATOM 1497 O O . LEU A 1 191 ? -23.363 7.145 17.191 1.00 93.75 191 LEU A O 1
ATOM 1501 N N . LYS A 1 192 ? -21.838 5.933 18.301 1.00 93.69 192 LYS A N 1
ATOM 1502 C CA . LYS A 1 192 ? -20.906 7.047 18.533 1.00 93.69 192 LYS A CA 1
ATOM 1503 C C . LYS A 1 192 ? -20.373 7.623 17.219 1.00 93.69 192 LYS A C 1
ATOM 1505 O O . LYS A 1 192 ? -20.383 8.847 17.068 1.00 93.69 192 LYS A O 1
ATOM 1510 N N . LEU A 1 193 ? -19.955 6.788 16.263 1.00 94.75 193 LEU A N 1
ATOM 1511 C CA . LEU A 1 193 ? -19.533 7.237 14.930 1.00 94.75 193 LEU A CA 1
ATOM 1512 C C . LEU A 1 193 ? -20.680 7.939 14.188 1.00 94.75 193 LEU A C 1
ATOM 1514 O O . LEU A 1 193 ? -20.490 9.025 13.638 1.00 94.75 193 LEU A O 1
ATOM 1518 N N . ARG A 1 194 ? -21.884 7.360 14.218 1.00 93.56 194 ARG A N 1
ATOM 1519 C CA . ARG A 1 194 ? -23.082 7.908 13.565 1.00 93.56 194 ARG A CA 1
ATOM 1520 C C . ARG A 1 194 ? -23.449 9.291 14.108 1.00 93.56 194 ARG A C 1
ATOM 1522 O O . ARG A 1 194 ? -23.628 10.215 13.318 1.00 93.56 194 ARG A O 1
ATOM 1529 N N . ARG A 1 195 ? -23.449 9.467 15.438 1.00 92.38 195 ARG A N 1
ATOM 1530 C CA . ARG A 1 195 ? -23.648 10.777 16.087 1.00 92.38 195 ARG A CA 1
ATOM 1531 C C . ARG A 1 195 ? -22.598 11.798 15.641 1.00 92.38 195 ARG A C 1
ATOM 1533 O O . ARG A 1 195 ? -22.955 12.914 15.282 1.00 92.38 195 ARG A O 1
ATOM 1540 N N . ARG A 1 196 ? -21.319 11.407 15.587 1.00 91.50 196 ARG A N 1
ATOM 1541 C CA . ARG A 1 196 ? -20.217 12.289 15.151 1.00 91.50 196 ARG A CA 1
ATOM 1542 C C . ARG A 1 196 ? -20.297 12.691 13.676 1.00 91.50 196 ARG A C 1
ATOM 1544 O O . ARG A 1 196 ? -19.883 13.792 13.341 1.00 91.50 196 ARG A O 1
ATOM 1551 N N . LYS A 1 197 ? -20.844 11.844 12.794 1.00 90.00 197 LYS A N 1
ATOM 1552 C CA . LYS A 1 197 ? -21.080 12.194 11.377 1.00 90.00 197 LYS A CA 1
ATOM 1553 C C . LYS A 1 197 ? -22.307 13.091 11.156 1.00 90.00 197 LYS A C 1
ATOM 1555 O O . LYS A 1 197 ? -22.559 13.487 10.017 1.00 90.00 197 LYS A O 1
ATOM 1560 N N . GLY A 1 198 ? -23.074 13.405 12.202 1.00 86.44 198 GLY A N 1
ATOM 1561 C CA . GLY A 1 198 ? -24.185 14.355 12.155 1.00 86.44 198 GLY A CA 1
ATOM 1562 C C . GLY A 1 198 ? -25.298 13.939 11.191 1.00 86.44 198 GLY A C 1
ATOM 1563 O O . GLY A 1 198 ? -26.069 13.023 11.470 1.00 86.44 198 GLY A O 1
ATOM 1564 N N . LYS A 1 199 ? -25.386 14.618 10.038 1.00 81.31 199 LYS A N 1
ATOM 1565 C CA . LYS A 1 199 ? -26.499 14.514 9.070 1.00 81.31 199 LYS A CA 1
ATOM 1566 C C . LYS A 1 199 ? -26.678 13.120 8.447 1.00 81.31 199 LYS A C 1
ATOM 1568 O O . LYS A 1 199 ? -27.725 12.827 7.881 1.00 81.31 199 LYS A O 1
ATOM 1573 N N . ARG A 1 200 ? -25.694 12.223 8.563 1.00 76.31 200 ARG A N 1
ATOM 1574 C CA . ARG A 1 200 ? -25.723 10.870 7.979 1.00 76.31 200 ARG A CA 1
ATOM 1575 C C . ARG A 1 200 ? -26.357 9.841 8.932 1.00 76.31 200 ARG A C 1
ATOM 1577 O O . ARG A 1 200 ? -25.751 8.811 9.220 1.00 76.31 200 ARG A O 1
ATOM 1584 N N . LYS A 1 201 ? -27.570 10.120 9.427 1.00 78.69 201 LYS A N 1
ATOM 1585 C CA . LYS A 1 201 ? -28.233 9.296 10.457 1.00 78.69 201 LYS A CA 1
ATOM 1586 C C . LYS A 1 201 ? -28.550 7.877 9.987 1.00 78.69 201 LYS A C 1
ATOM 1588 O O . LYS A 1 201 ? -28.271 6.953 10.731 1.00 78.69 201 LYS A O 1
ATOM 1593 N N . TYR A 1 202 ? -29.018 7.675 8.756 1.00 86.31 202 TYR A N 1
ATOM 1594 C CA . TYR A 1 202 ? -29.515 6.354 8.321 1.00 86.31 202 TYR A CA 1
ATOM 1595 C C . TYR A 1 202 ? -28.723 5.711 7.184 1.00 86.31 202 TYR A C 1
ATOM 1597 O O . TYR A 1 202 ? -28.916 4.535 6.903 1.00 86.31 202 TYR A O 1
ATOM 1605 N N . LYS A 1 203 ? -27.796 6.439 6.545 1.00 92.19 203 LYS A N 1
ATOM 1606 C CA . LYS A 1 203 ? -27.019 5.865 5.438 1.00 92.19 203 LYS A CA 1
ATOM 1607 C C . LYS A 1 203 ? -26.221 4.651 5.950 1.00 92.19 203 LYS A C 1
ATOM 1609 O O . LYS A 1 203 ? -25.548 4.796 6.983 1.00 92.19 203 LYS A O 1
ATOM 1614 N N . PRO A 1 204 ? -26.260 3.511 5.238 1.00 93.44 204 PRO A N 1
ATOM 1615 C CA . PRO A 1 204 ? -25.469 2.340 5.586 1.00 93.44 204 PRO A CA 1
ATOM 1616 C C . PRO A 1 204 ? -23.974 2.664 5.698 1.00 93.44 204 PRO A C 1
ATOM 1618 O O . PRO A 1 204 ? -23.449 3.569 5.022 1.00 93.44 204 PRO A O 1
ATOM 1621 N N . PHE A 1 205 ? -23.302 1.944 6.595 1.00 94.62 205 PHE A N 1
ATOM 1622 C CA . PHE A 1 205 ? -21.847 1.925 6.681 1.00 94.62 205 PHE A CA 1
ATOM 1623 C C . PHE A 1 205 ? -21.315 0.766 5.847 1.00 94.62 205 PHE A C 1
ATOM 1625 O O . PHE A 1 205 ? -21.907 -0.306 5.839 1.00 94.62 205 PHE A O 1
ATOM 1632 N N . ALA A 1 206 ? -20.202 1.002 5.156 1.00 95.00 206 ALA A N 1
ATOM 1633 C CA . ALA A 1 206 ? -19.436 -0.081 4.563 1.00 95.00 206 ALA A CA 1
ATOM 1634 C C . ALA A 1 206 ? -18.734 -0.861 5.680 1.00 95.00 206 ALA A C 1
ATOM 1636 O O . ALA A 1 206 ? -18.278 -0.255 6.657 1.00 95.00 206 ALA A O 1
ATOM 1637 N N . LEU A 1 207 ? -18.643 -2.176 5.515 1.00 94.75 207 LEU A N 1
ATOM 1638 C CA . LEU A 1 207 ? -17.908 -3.070 6.400 1.00 94.75 207 LEU A CA 1
ATOM 1639 C C . LEU A 1 207 ? -16.686 -3.612 5.663 1.00 94.75 207 LEU A C 1
ATOM 1641 O O . LEU A 1 207 ? -16.734 -3.845 4.459 1.00 94.75 207 LEU A O 1
ATOM 1645 N N . MET A 1 208 ? -15.594 -3.790 6.398 1.00 94.94 208 MET A N 1
ATOM 1646 C CA . MET A 1 208 ? -14.408 -4.497 5.930 1.00 94.94 208 MET A CA 1
ATOM 1647 C C . MET A 1 208 ? -14.276 -5.753 6.780 1.00 94.94 208 MET A C 1
ATOM 1649 O O . MET A 1 208 ? -14.207 -5.657 8.007 1.00 94.94 208 MET A O 1
ATOM 1653 N N . VAL A 1 209 ? -14.271 -6.907 6.126 1.00 93.44 209 VAL A N 1
ATOM 1654 C CA . VAL A 1 209 ? -14.126 -8.222 6.754 1.00 93.44 209 VAL A CA 1
ATOM 1655 C C . VAL A 1 209 ? -12.801 -8.842 6.317 1.00 93.44 209 VAL A C 1
ATOM 1657 O O . VAL A 1 209 ? -12.308 -8.502 5.241 1.00 93.44 209 VAL A O 1
ATOM 1660 N N . PRO A 1 210 ? -12.165 -9.685 7.145 1.00 91.75 210 PRO A N 1
ATOM 1661 C CA . PRO A 1 210 ? -10.836 -10.196 6.827 1.00 91.75 210 PRO A CA 1
ATOM 1662 C C . PRO A 1 210 ? -10.854 -11.299 5.755 1.00 91.75 210 PRO A C 1
ATOM 1664 O O . PRO A 1 210 ? -9.842 -11.478 5.084 1.00 91.75 210 PRO A O 1
ATOM 1667 N N . ASN A 1 211 ? -11.969 -12.016 5.587 1.00 91.56 211 ASN A N 1
ATOM 1668 C CA . ASN A 1 211 ? -12.204 -12.999 4.526 1.00 91.56 211 ASN A CA 1
ATOM 1669 C C . ASN A 1 211 ? -13.721 -13.195 4.303 1.00 91.56 211 ASN A C 1
ATOM 1671 O O . ASN A 1 211 ? -14.530 -12.680 5.082 1.00 91.56 211 ASN A O 1
ATOM 1675 N N . LEU A 1 212 ? -14.090 -13.903 3.227 1.00 90.88 212 LEU A N 1
ATOM 1676 C CA . LEU A 1 212 ? -15.489 -14.181 2.876 1.00 90.88 212 LEU A CA 1
ATOM 1677 C C . LEU A 1 212 ? -16.152 -15.188 3.828 1.00 90.88 212 LEU A C 1
ATOM 1679 O O . LEU A 1 212 ? -17.308 -14.984 4.186 1.00 90.88 212 LEU A O 1
ATOM 1683 N N . GLU A 1 213 ? -15.401 -16.170 4.339 1.00 91.62 213 GLU A N 1
ATOM 1684 C CA . GLU A 1 213 ? -15.882 -17.223 5.256 1.00 91.62 213 GLU A CA 1
ATOM 1685 C C . GLU A 1 213 ? -16.703 -16.671 6.439 1.00 91.62 213 GLU A C 1
ATOM 1687 O O . GLU A 1 213 ? -17.681 -17.268 6.884 1.00 91.62 213 GLU A O 1
ATOM 1692 N N . ILE A 1 214 ? -16.335 -15.490 6.950 1.00 91.12 214 ILE A N 1
ATOM 1693 C CA . ILE A 1 214 ? -17.022 -14.847 8.082 1.00 91.12 214 ILE A CA 1
ATOM 1694 C C . ILE A 1 214 ? -18.440 -14.382 7.737 1.00 91.12 214 ILE A C 1
ATOM 1696 O O . ILE A 1 214 ? -19.273 -14.265 8.636 1.00 91.12 214 ILE A O 1
ATOM 1700 N N . ILE A 1 215 ? -18.714 -14.075 6.470 1.00 91.50 215 ILE A N 1
ATOM 1701 C CA . ILE A 1 215 ? -19.979 -13.481 6.022 1.00 91.50 215 ILE A CA 1
ATOM 1702 C C . ILE A 1 215 ? -20.828 -14.416 5.158 1.00 91.50 215 ILE A C 1
ATOM 1704 O O . ILE A 1 215 ? -22.011 -14.141 4.986 1.00 91.50 215 ILE A O 1
ATOM 1708 N N . GLU A 1 216 ? -20.274 -15.527 4.675 1.00 90.31 216 GLU A N 1
ATOM 1709 C CA . GLU A 1 216 ? -20.970 -16.495 3.811 1.00 90.31 216 GLU A CA 1
ATOM 1710 C C . GLU A 1 216 ? -22.275 -17.026 4.423 1.00 90.31 216 GLU A C 1
ATOM 1712 O O . GLU A 1 216 ? -23.269 -17.177 3.724 1.00 90.31 216 GLU A O 1
ATOM 1717 N N . ASN A 1 217 ? -22.323 -17.223 5.745 1.00 89.06 217 ASN A N 1
ATOM 1718 C CA . ASN A 1 217 ? -23.536 -17.693 6.432 1.00 89.06 217 ASN A CA 1
ATOM 1719 C C . ASN A 1 217 ? -24.562 -16.582 6.733 1.00 89.06 217 ASN A C 1
ATOM 1721 O O . ASN A 1 217 ? -25.635 -16.863 7.265 1.00 89.06 217 ASN A O 1
ATOM 1725 N N . TYR A 1 218 ? -24.235 -15.320 6.444 1.00 90.25 218 TYR A N 1
ATOM 1726 C CA . TYR A 1 218 ? -25.079 -14.158 6.749 1.00 90.25 218 TYR A CA 1
ATOM 1727 C C . TYR A 1 218 ? -25.649 -13.483 5.498 1.00 90.25 218 TYR A C 1
ATOM 1729 O O . TYR A 1 218 ? -26.603 -12.712 5.607 1.00 90.25 218 TYR A O 1
ATOM 1737 N N . PHE A 1 219 ? -25.070 -13.744 4.324 1.00 91.62 219 PHE A N 1
ATOM 1738 C CA . PHE A 1 219 ? -25.453 -13.114 3.066 1.00 91.62 219 PHE A CA 1
ATOM 1739 C C . PHE A 1 219 ? -25.487 -14.139 1.937 1.00 91.62 219 PHE A C 1
ATOM 1741 O O . PHE A 1 219 ? -24.653 -15.034 1.872 1.00 91.62 219 PHE A O 1
ATOM 1748 N N . ASN A 1 220 ? -26.408 -13.946 0.996 1.00 91.69 220 ASN A N 1
ATOM 1749 C CA . ASN A 1 220 ? -26.397 -14.685 -0.260 1.00 91.69 220 ASN A CA 1
ATOM 1750 C C . ASN A 1 220 ? -25.382 -14.022 -1.195 1.00 91.69 220 ASN A C 1
ATOM 1752 O O . ASN A 1 220 ? -25.664 -12.951 -1.731 1.00 91.69 220 ASN A O 1
ATOM 1756 N N . ILE A 1 221 ? -24.214 -14.641 -1.350 1.00 90.88 221 ILE A N 1
ATOM 1757 C CA . ILE A 1 221 ? -23.139 -14.180 -2.236 1.00 90.88 221 ILE A CA 1
ATOM 1758 C C . ILE A 1 221 ? -23.224 -14.991 -3.530 1.00 90.88 221 ILE A C 1
ATOM 1760 O O . ILE A 1 221 ? -23.198 -16.221 -3.493 1.00 90.88 221 ILE A O 1
ATOM 1764 N N . SER A 1 222 ? -23.382 -14.318 -4.668 1.00 92.25 222 SER A N 1
ATOM 1765 C CA . SER A 1 222 ? -23.416 -14.982 -5.975 1.00 92.25 222 SER A CA 1
ATOM 1766 C C . SER A 1 222 ? -22.020 -15.410 -6.432 1.00 92.25 222 SER A C 1
ATOM 1768 O O . SER A 1 222 ? -21.025 -14.805 -6.043 1.00 92.25 222 SER A O 1
ATOM 1770 N N . GLU A 1 223 ? -21.938 -16.391 -7.338 1.00 90.94 223 GLU A N 1
ATOM 1771 C CA . GLU A 1 223 ? -20.659 -16.844 -7.915 1.00 90.94 223 GLU A CA 1
ATOM 1772 C C . GLU A 1 223 ? -19.845 -15.685 -8.515 1.00 90.94 223 GLU A C 1
ATOM 1774 O O . GLU A 1 223 ? -18.634 -15.611 -8.332 1.00 90.94 223 GLU A O 1
ATOM 1779 N N . ARG A 1 224 ? -20.523 -14.726 -9.160 1.00 92.56 224 ARG A N 1
ATOM 1780 C CA . ARG A 1 224 ? -19.895 -13.533 -9.746 1.00 92.56 224 ARG A CA 1
ATOM 1781 C C . ARG A 1 224 ? -19.343 -12.556 -8.702 1.00 92.56 224 ARG A C 1
ATOM 1783 O O . ARG A 1 224 ? -18.457 -11.777 -9.022 1.00 92.56 224 ARG A O 1
ATOM 1790 N N . GLU A 1 225 ? -19.897 -12.529 -7.493 1.00 89.69 225 GLU A N 1
ATOM 1791 C CA . GLU A 1 225 ? -19.378 -11.699 -6.394 1.00 89.69 225 GLU A CA 1
ATOM 1792 C C . GLU A 1 225 ? -18.201 -12.366 -5.669 1.00 89.69 225 GLU A C 1
ATOM 1794 O O . GLU A 1 225 ? -17.458 -11.682 -4.966 1.00 89.69 225 GLU A O 1
ATOM 1799 N N . THR A 1 226 ? -18.040 -13.683 -5.825 1.00 84.38 226 THR A N 1
ATOM 1800 C CA . THR A 1 226 ? -16.906 -14.453 -5.297 1.00 84.38 226 THR A CA 1
ATOM 1801 C C . THR A 1 226 ? -15.675 -14.400 -6.212 1.00 84.38 226 THR A C 1
ATOM 1803 O O . THR A 1 226 ? -14.558 -14.505 -5.702 1.00 84.38 226 THR A O 1
ATOM 1806 N N . GLU A 1 227 ? -15.873 -14.253 -7.529 1.00 73.81 227 GLU A N 1
ATOM 1807 C CA . GLU A 1 227 ? -14.814 -14.110 -8.552 1.00 73.81 227 GLU A CA 1
ATOM 1808 C C . GLU A 1 227 ? -14.000 -12.807 -8.416 1.00 73.81 227 GLU A C 1
ATOM 1810 O O . GLU A 1 227 ? -12.747 -12.896 -8.466 1.00 73.81 227 GLU A O 1
#

Foldseek 3Di:
DVPCVVPPQPQDDDPDDDDDDDPDPDDDPDDDDDDDDPDDDPPQDWGAAFAADPVLVVLCCDVQNVQSPVWPQADFQRHGHIPLFAQDDDRALCRGVNVQFDWDCDDPPGTLVVLCCDPVHRRPVVNRGHTNVGGDADWDADPVRDTDDDDHNVRNVVVVVVQLVVLDWDWDADRNGTDTDHDPPDPVSVVVVCVVVPPNNPDDDDDDDPDCVVCVVPDDQDPVNVD

Secondary structure (DSSP, 8-state):
-HHHHHHS-TT--------------PPP-----PPPP---SS---PPPPBPPPHHHHHHHH-TTSTTTTT-TT--BTTBB-STTTB-SSS--GGGBGGGGSPPPSS-SSS-HHHHHH-TTSTTTT-SS---TTTS----EE-TTSPEEP-S-HHHHHHHHHHHHHTT--EEEE-SSSEEEE--TT-HHHHHHHHHHTTT-SSSPPP---S-STTTTTTS---HHHH-